Protein AF-A0A3N5N970-F1 (afdb_monomer)

Mean predicted aligned error: 6.11 Å

Secondary structure (DSSP, 8-state):
---TT-BTTBEEEEEETT-BEEE-TT-GGGTT-B-TT---TT---HHHHHHHHHHTT-EEEEEEEEETTTTTEEEEEEEEEEESSSSEEEEEEEE-TTS-S---HHHHHHHHHHHHHHHHHHHHH-HHHHHHHHH-TTSTTEETTEEPPEE-TTSBEEE-TT-GGGTTSB-TT-----

Foldseek 3Di:
DDDPQDDPQKDKWKAWLQQATCDDPQPCVRHRPHLQCDAAQLRHSVSNVQSVQQVVAWDKDWAWFQRPVPVRDIFIKIKTKHHPDNTMIMMIIGGDRVDDRDDDPCVSVVVVVLVVVLVVCCVVVPDVVSLVQLLPCVHPQNPPPRGDWDADPQQATSHDNVPVVSHRPGCPVPDDDD

pLDDT: mean 88.74, std 10.49, range [41.28, 98.31]

Sequence (178 aa):
MAGKFIRGELSVFAYDMNRITLVLPYQQVLIGTARRSLSDSNGVAFIRCLTDIAGHGGGSLFYISQNPGDNNQEGFMLSSVMPVNSEWSAGSGICLPEVPATFNTTERDNPVGRVNEVQRYTQVQGAKKAIADFNDRNGTFADGSRYIVAYAYNGTTLALPFQPEMIGTNRMNFSDPL

Solvent-accessible surface area (backbone atoms only — not comparable to full-atom values): 10076 Å² total; per-residue (Å²): 134,89,55,100,62,54,60,86,71,38,42,49,36,28,36,34,81,82,35,30,29,70,40,42,86,90,50,59,90,47,49,76,38,72,47,74,83,44,52,31,98,86,63,49,42,49,59,50,50,51,45,54,36,18,76,71,74,29,50,71,51,78,46,52,42,66,30,77,92,54,89,50,42,71,23,22,28,48,32,40,31,33,46,76,55,99,58,34,30,43,31,41,34,39,70,40,80,88,44,80,50,74,75,56,70,66,69,61,45,50,62,55,53,51,52,52,49,53,51,53,48,27,71,74,63,32,62,73,53,38,40,52,45,22,40,29,61,91,34,89,35,20,51,77,95,58,50,42,73,40,64,46,96,89,25,31,28,59,19,41,50,93,49,61,90,46,51,73,38,74,52,77,88,63,72,81,86,129

Structure (mmCIF, N/CA/C/O backbone):
data_AF-A0A3N5N970-F1
#
_entry.id   AF-A0A3N5N970-F1
#
loop_
_atom_site.group_PDB
_atom_site.id
_atom_site.type_symbol
_atom_site.label_atom_id
_atom_site.label_alt_id
_atom_site.label_comp_id
_atom_site.label_asym_id
_atom_site.label_entity_id
_atom_site.label_seq_id
_atom_site.pdbx_PDB_ins_code
_atom_site.Cartn_x
_atom_site.Cartn_y
_atom_site.Cartn_z
_atom_site.occupancy
_atom_site.B_iso_or_equiv
_atom_site.auth_seq_id
_atom_site.auth_comp_id
_atom_site.auth_asym_id
_atom_site.auth_atom_id
_atom_site.pdbx_PDB_model_num
ATOM 1 N N . MET A 1 1 ? 20.574 6.257 -25.771 1.00 41.28 1 MET A N 1
ATOM 2 C CA . MET A 1 1 ? 19.876 5.591 -26.897 1.00 41.28 1 MET A CA 1
ATOM 3 C C . MET A 1 1 ? 18.456 5.285 -26.451 1.00 41.28 1 MET A C 1
ATOM 5 O O . MET A 1 1 ? 18.306 4.660 -25.410 1.00 41.28 1 MET A O 1
ATOM 9 N N . ALA A 1 2 ? 17.433 5.747 -27.174 1.00 48.22 2 ALA A N 1
ATOM 10 C CA . ALA A 1 2 ? 16.046 5.394 -26.874 1.00 48.22 2 ALA A CA 1
ATOM 11 C C . ALA A 1 2 ? 15.743 3.999 -27.450 1.00 48.22 2 ALA A C 1
ATOM 13 O O . ALA A 1 2 ? 15.854 3.787 -28.656 1.00 48.22 2 ALA A O 1
ATOM 14 N N . GLY A 1 3 ? 15.443 3.028 -26.584 1.00 49.34 3 GLY A N 1
ATOM 15 C CA . GLY A 1 3 ? 15.041 1.681 -26.992 1.00 49.34 3 GLY A CA 1
ATOM 16 C C . GLY A 1 3 ? 13.621 1.652 -27.567 1.00 49.34 3 GLY A C 1
ATOM 17 O O . GLY A 1 3 ? 12.824 2.553 -27.322 1.00 49.34 3 GLY A O 1
ATOM 18 N N . LYS A 1 4 ? 13.282 0.571 -28.282 1.00 51.97 4 LYS A N 1
ATOM 19 C CA . LYS A 1 4 ? 11.995 0.350 -28.983 1.00 51.97 4 LYS A CA 1
ATOM 20 C C . LYS A 1 4 ? 10.731 0.487 -28.104 1.00 51.97 4 LYS A C 1
ATOM 22 O O . LYS A 1 4 ? 9.628 0.565 -28.636 1.00 51.97 4 LYS A O 1
ATOM 27 N N . PHE A 1 5 ? 10.888 0.522 -26.781 1.00 54.97 5 PHE A N 1
ATOM 28 C CA . PHE A 1 5 ? 9.805 0.563 -25.794 1.00 54.97 5 PHE A CA 1
ATOM 29 C C . PHE A 1 5 ? 9.758 1.857 -24.967 1.00 54.97 5 PHE A C 1
ATOM 31 O O . PHE A 1 5 ? 9.086 1.895 -23.944 1.00 54.97 5 PHE A O 1
ATOM 38 N N . ILE A 1 6 ? 10.460 2.912 -25.390 1.00 55.62 6 ILE A N 1
ATOM 39 C CA . ILE A 1 6 ? 10.316 4.254 -24.813 1.00 55.62 6 ILE A CA 1
ATOM 40 C C . ILE A 1 6 ? 9.393 5.057 -25.735 1.00 55.62 6 ILE A C 1
ATOM 42 O O . ILE A 1 6 ? 9.720 5.262 -26.906 1.00 55.62 6 ILE A O 1
ATOM 46 N N . ARG A 1 7 ? 8.233 5.495 -25.232 1.00 57.59 7 ARG A N 1
ATOM 47 C CA . ARG A 1 7 ? 7.308 6.391 -25.952 1.00 57.59 7 ARG A CA 1
ATOM 48 C C . ARG A 1 7 ? 7.103 7.670 -25.142 1.00 57.59 7 ARG A C 1
ATOM 50 O O . ARG A 1 7 ? 6.234 7.723 -24.281 1.00 57.59 7 ARG A O 1
ATOM 57 N N . GLY A 1 8 ? 7.894 8.702 -25.432 1.00 61.38 8 GLY A N 1
ATOM 58 C CA . GLY A 1 8 ? 7.888 9.925 -24.625 1.00 61.38 8 GLY A CA 1
ATOM 59 C C . GLY A 1 8 ? 8.330 9.622 -23.193 1.00 61.38 8 GLY A C 1
ATOM 60 O O . GLY A 1 8 ? 9.377 9.010 -23.000 1.00 61.38 8 GLY A O 1
ATOM 61 N N . GLU A 1 9 ? 7.514 10.003 -22.213 1.00 60.81 9 GLU A N 1
ATOM 62 C CA . GLU A 1 9 ? 7.762 9.761 -20.782 1.00 60.81 9 GLU A CA 1
ATOM 63 C C . GLU A 1 9 ? 7.397 8.338 -20.327 1.00 60.81 9 GLU A C 1
ATOM 65 O O . GLU A 1 9 ? 7.743 7.934 -19.219 1.00 60.81 9 GLU A O 1
ATOM 70 N N . LEU A 1 10 ? 6.743 7.545 -21.189 1.00 63.22 10 LEU A N 1
ATOM 71 C CA . LEU A 1 10 ? 6.409 6.154 -20.896 1.00 63.22 10 LEU A CA 1
ATOM 72 C C . LEU A 1 10 ? 7.648 5.277 -21.041 1.00 63.22 10 LEU A C 1
ATOM 74 O O . LEU A 1 10 ? 8.146 5.033 -22.149 1.00 63.22 10 LEU A O 1
ATOM 78 N N . SER A 1 11 ? 8.108 4.762 -19.906 1.00 73.38 11 SER A N 1
ATOM 79 C CA . SER A 1 11 ? 9.170 3.764 -19.835 1.00 73.38 11 SER A CA 1
ATOM 80 C C . SER A 1 11 ? 8.601 2.406 -19.438 1.00 73.38 11 SER A C 1
ATOM 82 O O . SER A 1 11 ? 7.660 2.332 -18.650 1.00 73.38 11 SER A O 1
ATOM 84 N N . VAL A 1 12 ? 9.143 1.329 -20.010 1.00 81.12 12 VAL A N 1
ATOM 85 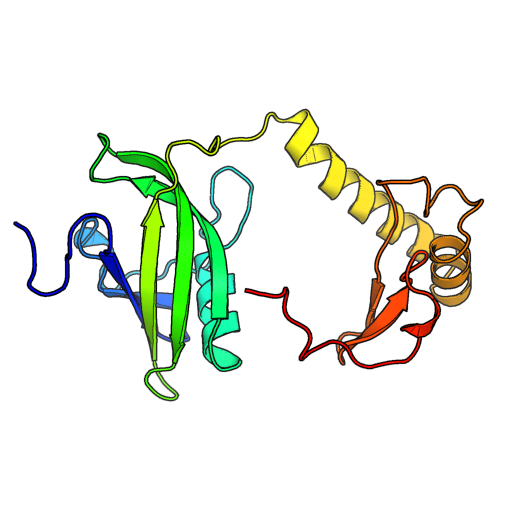C CA . VAL A 1 12 ? 8.775 -0.053 -19.667 1.00 81.12 12 VAL A CA 1
ATOM 86 C C . VAL A 1 12 ? 9.818 -0.632 -18.723 1.00 81.12 12 VAL A C 1
ATOM 88 O O . VAL A 1 12 ? 11.012 -0.545 -19.004 1.00 81.12 12 VAL A O 1
ATOM 91 N N . PHE A 1 13 ? 9.378 -1.270 -17.646 1.00 87.06 13 PHE A N 1
ATOM 92 C CA . PHE A 1 13 ? 10.225 -2.021 -16.723 1.00 87.06 13 PHE A CA 1
ATOM 93 C C . PHE A 1 13 ? 9.690 -3.443 -16.533 1.00 87.06 13 PHE A C 1
ATOM 95 O O . PHE A 1 13 ? 8.519 -3.723 -16.795 1.00 87.06 13 PHE A O 1
ATOM 102 N N . ALA A 1 14 ? 10.548 -4.352 -16.076 1.00 87.19 14 ALA A N 1
ATOM 103 C CA . ALA A 1 14 ? 10.153 -5.721 -15.768 1.00 87.19 14 ALA A CA 1
ATOM 104 C C . ALA A 1 14 ? 10.979 -6.303 -14.619 1.00 87.19 14 ALA A C 1
ATOM 106 O O . ALA A 1 14 ? 12.194 -6.084 -14.536 1.00 87.19 14 ALA A O 1
ATOM 107 N N . TYR A 1 15 ? 10.305 -7.090 -13.784 1.00 90.81 15 TYR A N 1
ATOM 108 C CA . TYR A 1 15 ? 10.879 -7.818 -12.656 1.00 90.81 15 TYR A CA 1
ATOM 109 C C . TYR A 1 15 ? 10.380 -9.264 -12.668 1.00 90.81 15 TYR A C 1
ATOM 111 O O . TYR A 1 15 ? 9.254 -9.528 -13.102 1.00 90.81 15 TYR A O 1
ATOM 119 N N . ASP A 1 16 ? 11.210 -10.188 -12.190 1.00 89.88 16 ASP A N 1
ATOM 120 C CA . ASP A 1 16 ? 10.745 -11.530 -11.831 1.00 89.88 16 ASP A CA 1
ATOM 121 C C . ASP A 1 16 ? 10.086 -11.533 -10.436 1.00 89.88 16 ASP A C 1
ATOM 123 O O . ASP A 1 16 ? 10.208 -10.575 -9.662 1.00 89.88 16 ASP A O 1
ATOM 127 N N . MET A 1 17 ? 9.431 -12.638 -10.073 1.00 87.50 17 MET A N 1
ATOM 128 C CA . MET A 1 17 ? 8.785 -12.777 -8.756 1.00 87.50 17 MET A CA 1
ATOM 129 C C . MET A 1 17 ? 9.771 -12.768 -7.572 1.00 87.50 17 MET A C 1
ATOM 131 O O . MET A 1 17 ? 9.385 -12.520 -6.429 1.00 87.50 17 MET A O 1
ATOM 135 N N . ASN A 1 18 ? 11.064 -12.980 -7.830 1.00 89.38 18 ASN A N 1
ATOM 136 C CA . ASN A 1 18 ? 12.140 -12.885 -6.844 1.00 89.38 18 ASN A CA 1
ATOM 137 C C . ASN A 1 18 ? 12.720 -11.465 -6.720 1.00 89.38 18 ASN A C 1
ATOM 139 O O . ASN A 1 18 ? 13.667 -11.266 -5.939 1.00 89.38 18 ASN A O 1
ATOM 143 N N . ARG A 1 19 ? 12.135 -10.488 -7.430 1.00 91.25 19 ARG A N 1
ATOM 144 C CA . ARG A 1 19 ? 12.508 -9.066 -7.471 1.00 91.25 19 ARG A CA 1
ATOM 145 C C . ARG A 1 19 ? 13.889 -8.834 -8.089 1.00 91.25 19 ARG A C 1
ATOM 147 O O . ARG A 1 19 ? 14.637 -7.951 -7.648 1.00 91.25 19 ARG A O 1
ATOM 154 N N . ILE A 1 20 ? 14.236 -9.650 -9.081 1.00 93.19 20 ILE A N 1
ATOM 155 C CA . ILE A 1 20 ? 15.376 -9.458 -9.978 1.00 93.19 20 ILE A CA 1
ATOM 156 C C . ILE A 1 20 ? 14.955 -8.540 -11.123 1.00 93.19 20 ILE A C 1
ATOM 158 O O . ILE A 1 20 ? 13.892 -8.709 -11.718 1.00 93.19 20 ILE A O 1
ATOM 162 N N . THR A 1 21 ? 15.799 -7.560 -11.443 1.00 93.00 21 THR A N 1
ATOM 163 C CA . THR A 1 21 ? 15.553 -6.629 -12.554 1.00 93.00 21 THR A CA 1
ATOM 164 C C . THR A 1 21 ? 15.790 -7.324 -13.893 1.00 93.00 21 THR A C 1
ATOM 166 O O . THR A 1 21 ? 16.917 -7.722 -14.186 1.00 93.00 21 THR A O 1
ATOM 169 N N . LEU A 1 22 ? 14.750 -7.424 -14.722 1.00 89.56 22 LEU A N 1
ATOM 170 C CA . LEU A 1 22 ? 14.832 -7.982 -16.076 1.00 89.56 22 LEU A CA 1
ATOM 171 C C . LEU A 1 22 ? 14.990 -6.875 -17.124 1.00 89.56 22 LEU A C 1
ATOM 173 O O . LEU A 1 22 ? 15.793 -6.996 -18.046 1.00 89.56 22 LEU A O 1
ATOM 177 N N . VAL A 1 23 ? 14.246 -5.775 -16.964 1.00 88.81 23 VAL A N 1
ATOM 178 C CA . VAL A 1 23 ? 14.277 -4.619 -17.871 1.00 88.81 23 VAL A CA 1
ATOM 179 C C . VAL A 1 23 ? 14.214 -3.329 -17.064 1.00 88.81 23 VAL A C 1
ATOM 181 O O . VAL A 1 23 ? 13.312 -3.149 -16.248 1.00 88.81 23 VAL A O 1
ATOM 184 N N . LEU A 1 24 ? 15.160 -2.421 -17.324 1.00 85.94 24 LEU A N 1
ATOM 185 C CA . LEU A 1 24 ? 15.171 -1.072 -16.762 1.00 85.94 24 LEU A CA 1
ATOM 186 C C . LEU A 1 24 ? 15.918 -0.102 -17.704 1.00 85.94 24 LEU A C 1
ATOM 188 O O . LEU A 1 24 ? 17.146 -0.005 -17.639 1.00 85.94 24 LEU A O 1
ATOM 192 N N . PRO A 1 25 ? 15.211 0.591 -18.618 1.00 77.12 25 PRO A N 1
ATOM 193 C CA . PRO A 1 25 ? 15.802 1.209 -19.809 1.00 77.12 25 PRO A CA 1
ATOM 194 C C . PRO A 1 25 ? 16.921 2.215 -19.536 1.00 77.12 25 PRO A C 1
ATOM 196 O O . PRO A 1 25 ? 17.886 2.275 -20.298 1.00 77.12 25 PRO A O 1
ATOM 199 N N . TYR A 1 26 ? 16.806 2.969 -18.444 1.00 78.38 26 TYR A N 1
ATOM 200 C CA . TYR A 1 26 ? 17.740 4.037 -18.087 1.00 78.38 26 TYR A CA 1
ATOM 201 C C . TYR A 1 26 ? 18.771 3.640 -17.026 1.00 78.38 26 TYR A C 1
ATOM 203 O O . TYR A 1 26 ? 19.694 4.399 -16.753 1.00 78.38 26 TYR A O 1
ATOM 211 N N . GLN A 1 27 ? 18.647 2.449 -16.438 1.00 82.31 27 GLN A N 1
ATOM 212 C CA . GLN A 1 27 ? 19.560 1.943 -15.410 1.00 82.31 27 GLN A CA 1
ATOM 213 C C . GLN A 1 27 ? 19.952 0.496 -15.732 1.00 82.31 27 GLN A C 1
ATOM 215 O O . GLN A 1 27 ? 19.811 -0.407 -14.911 1.00 82.31 27 GLN A O 1
ATOM 220 N N . GLN A 1 28 ? 20.445 0.268 -16.953 1.00 84.50 28 GLN A N 1
ATOM 221 C CA . GLN A 1 28 ? 20.757 -1.077 -17.455 1.00 84.50 28 GLN A CA 1
ATOM 222 C C . GLN A 1 28 ? 21.797 -1.822 -16.609 1.00 84.50 28 GLN A C 1
ATOM 224 O O . GLN A 1 28 ? 21.769 -3.046 -16.554 1.00 84.50 28 GLN A O 1
ATOM 229 N N . VAL A 1 29 ? 22.661 -1.097 -15.890 1.00 87.88 29 VAL A N 1
ATOM 230 C CA . VAL A 1 29 ? 23.620 -1.673 -14.930 1.00 87.88 29 VAL A CA 1
ATOM 231 C C . VAL A 1 29 ? 22.943 -2.482 -13.813 1.00 87.88 29 VAL A C 1
ATOM 233 O O . VAL A 1 29 ? 23.583 -3.316 -13.185 1.00 87.88 29 VAL A O 1
ATOM 236 N N . LEU A 1 30 ? 21.648 -2.259 -13.568 1.00 88.50 30 LEU A N 1
ATOM 237 C CA . LEU A 1 30 ? 20.880 -2.975 -12.552 1.00 88.50 30 LEU A CA 1
ATOM 238 C C . LEU A 1 30 ? 20.255 -4.278 -13.071 1.00 88.50 30 LEU A C 1
ATOM 240 O O . LEU A 1 30 ? 19.696 -5.022 -12.264 1.00 88.50 30 LEU A O 1
ATOM 244 N N . ILE A 1 31 ? 20.329 -4.584 -14.370 1.00 92.88 31 ILE A N 1
ATOM 245 C CA . ILE A 1 31 ? 19.796 -5.840 -14.921 1.00 92.88 31 ILE A CA 1
ATOM 246 C C . ILE A 1 31 ? 20.503 -7.035 -14.260 1.00 92.88 31 ILE A C 1
ATOM 248 O O . ILE A 1 31 ? 21.720 -7.043 -14.099 1.00 92.88 31 ILE A O 1
ATOM 252 N N . GLY A 1 32 ? 19.725 -8.034 -13.838 1.00 91.94 32 GLY A N 1
ATOM 253 C CA . GLY A 1 32 ? 20.207 -9.211 -13.107 1.00 91.94 32 GLY A CA 1
ATOM 254 C C . GLY A 1 32 ? 20.419 -8.994 -11.603 1.00 91.94 32 GLY A C 1
ATOM 255 O O . GLY A 1 32 ? 20.702 -9.950 -10.885 1.00 91.94 32 GLY A O 1
ATOM 256 N N . THR A 1 33 ? 20.248 -7.771 -11.091 1.00 93.38 33 THR A N 1
ATOM 257 C CA . THR A 1 33 ? 20.401 -7.481 -9.656 1.00 93.38 33 THR A CA 1
ATOM 258 C C . THR A 1 33 ? 19.087 -7.621 -8.891 1.00 93.38 33 THR A C 1
ATOM 260 O O . THR A 1 33 ? 18.007 -7.292 -9.396 1.00 93.38 33 THR A O 1
ATOM 263 N N . ALA A 1 34 ? 19.188 -8.084 -7.642 1.00 91.81 34 ALA A N 1
ATOM 264 C CA . ALA A 1 34 ? 18.069 -8.153 -6.709 1.00 91.81 34 ALA A CA 1
ATOM 265 C C . ALA A 1 34 ? 17.845 -6.798 -6.024 1.00 91.81 34 ALA A C 1
ATOM 267 O O . ALA A 1 34 ? 18.763 -6.249 -5.417 1.00 91.81 34 ALA A O 1
ATOM 268 N N . ARG A 1 35 ? 16.607 -6.289 -6.041 1.00 88.88 35 ARG A N 1
ATOM 269 C CA . ARG A 1 35 ? 16.235 -4.991 -5.433 1.00 88.88 35 ARG A CA 1
ATOM 270 C C . ARG A 1 35 ? 15.229 -5.139 -4.284 1.00 88.88 35 ARG A C 1
ATOM 272 O O . ARG A 1 35 ? 14.365 -4.295 -4.079 1.00 88.88 35 ARG A O 1
ATOM 279 N N . ARG A 1 36 ? 15.337 -6.236 -3.523 1.00 85.94 36 ARG A N 1
ATOM 280 C CA . ARG A 1 36 ? 14.344 -6.675 -2.514 1.00 85.94 36 ARG A CA 1
ATOM 281 C C . ARG A 1 36 ? 14.132 -5.707 -1.352 1.00 85.94 36 ARG A C 1
ATOM 283 O O . ARG A 1 36 ? 13.028 -5.670 -0.816 1.00 85.94 36 ARG A O 1
ATOM 290 N N . SER A 1 37 ? 15.181 -4.984 -0.973 1.00 87.81 37 SER A N 1
ATOM 291 C CA . SER A 1 37 ? 15.197 -4.070 0.177 1.00 87.81 37 SER A CA 1
ATOM 292 C C . SER A 1 37 ? 15.202 -2.602 -0.242 1.00 87.81 37 SER A C 1
ATOM 294 O O . SER A 1 37 ? 15.525 -1.739 0.567 1.00 87.81 37 SER A O 1
ATOM 296 N N . LEU A 1 38 ? 14.909 -2.316 -1.514 1.00 90.44 38 LEU A N 1
ATOM 297 C CA . LEU A 1 38 ? 14.845 -0.944 -1.987 1.00 90.44 38 LEU A CA 1
ATOM 298 C C . LEU A 1 38 ? 13.553 -0.292 -1.497 1.00 90.44 38 LEU A C 1
ATOM 300 O O . LEU A 1 38 ? 12.462 -0.766 -1.821 1.00 90.44 38 LEU A O 1
ATOM 304 N N . SER A 1 39 ? 13.714 0.816 -0.787 1.00 92.62 39 SER A N 1
ATOM 305 C CA . SER A 1 39 ? 12.656 1.781 -0.522 1.00 92.62 39 SER A CA 1
ATOM 306 C C . SER A 1 39 ? 13.004 3.105 -1.183 1.00 92.62 39 SER A C 1
ATOM 308 O O . SER A 1 39 ? 14.181 3.413 -1.380 1.00 92.62 39 SER A O 1
ATOM 310 N N . ASP A 1 40 ? 11.979 3.870 -1.527 1.00 92.12 40 ASP A N 1
ATOM 311 C CA . ASP A 1 40 ? 12.152 5.248 -1.960 1.00 92.12 40 ASP A CA 1
ATOM 312 C C . ASP A 1 40 ? 12.400 6.210 -0.780 1.00 92.12 40 ASP A C 1
ATOM 314 O O . ASP A 1 40 ? 12.419 5.797 0.386 1.00 92.12 40 ASP A O 1
ATOM 318 N N . SER A 1 41 ? 12.577 7.502 -1.071 1.00 90.62 41 SER A N 1
ATOM 319 C CA . SER A 1 41 ? 12.820 8.546 -0.064 1.00 90.62 41 SER A CA 1
ATOM 320 C C . SER A 1 41 ? 11.691 8.723 0.960 1.00 90.62 41 SER A C 1
ATOM 322 O O . SER A 1 41 ? 11.922 9.283 2.034 1.00 90.62 41 SER A O 1
ATOM 324 N N . ASN A 1 42 ? 10.488 8.208 0.694 1.00 90.56 42 ASN A N 1
ATOM 325 C CA . ASN A 1 42 ? 9.367 8.193 1.636 1.00 90.56 42 ASN A CA 1
ATOM 326 C C . ASN A 1 42 ? 9.217 6.846 2.366 1.00 90.56 42 ASN A C 1
ATOM 328 O O . ASN A 1 42 ? 8.312 6.686 3.182 1.00 90.56 42 ASN A O 1
ATOM 332 N N . GLY A 1 43 ? 10.107 5.881 2.116 1.00 89.56 43 GLY A N 1
ATOM 333 C CA . GLY A 1 43 ? 10.090 4.558 2.735 1.00 89.56 43 GLY A CA 1
ATOM 334 C C . GLY A 1 43 ? 9.234 3.524 1.996 1.00 89.56 43 GLY A C 1
ATOM 335 O O . GLY A 1 43 ? 9.127 2.386 2.465 1.00 89.56 43 GLY A O 1
ATOM 336 N N . VAL A 1 44 ? 8.660 3.857 0.835 1.00 92.38 44 VAL A N 1
ATOM 337 C CA . VAL A 1 44 ? 7.822 2.935 0.057 1.00 92.38 44 VAL A CA 1
ATOM 338 C C . VAL A 1 44 ? 8.707 1.882 -0.602 1.00 92.38 44 VAL A C 1
ATOM 340 O O . VAL A 1 44 ? 9.535 2.186 -1.459 1.00 92.38 44 VAL A O 1
ATOM 343 N N . ALA A 1 45 ? 8.508 0.615 -0.236 1.00 94.56 45 ALA A N 1
ATOM 344 C CA . ALA A 1 45 ? 9.208 -0.528 -0.825 1.00 94.56 45 ALA A CA 1
ATOM 345 C C . ALA A 1 45 ? 8.634 -0.888 -2.212 1.00 94.56 45 ALA A C 1
ATOM 347 O O . ALA A 1 45 ? 8.096 -1.979 -2.416 1.00 94.56 45 ALA A O 1
ATOM 348 N N . PHE A 1 46 ? 8.695 0.046 -3.162 1.00 94.00 46 PHE A N 1
ATOM 349 C CA . PHE A 1 46 ? 7.898 0.014 -4.391 1.00 94.00 46 PHE A CA 1
ATOM 350 C C . PHE A 1 46 ? 8.160 -1.205 -5.285 1.00 94.00 46 PHE A C 1
ATOM 352 O O . PHE A 1 46 ? 7.222 -1.720 -5.880 1.00 94.00 46 PHE A O 1
ATOM 359 N N . ILE A 1 47 ? 9.384 -1.745 -5.328 1.00 92.56 47 ILE A N 1
ATOM 360 C CA . ILE A 1 47 ? 9.679 -2.983 -6.078 1.00 92.56 47 ILE A CA 1
ATOM 361 C C . ILE A 1 47 ? 8.913 -4.175 -5.497 1.00 92.56 47 ILE A C 1
ATOM 363 O O . ILE A 1 47 ? 8.361 -4.989 -6.240 1.00 92.56 47 ILE A O 1
ATOM 367 N N . ARG A 1 48 ? 8.860 -4.274 -4.162 1.00 94.19 48 ARG A N 1
ATOM 368 C CA . ARG A 1 48 ? 8.057 -5.292 -3.482 1.00 94.19 48 ARG A CA 1
ATOM 369 C C . ARG A 1 48 ? 6.583 -5.089 -3.812 1.00 94.19 48 ARG A C 1
ATOM 371 O O . ARG A 1 48 ? 5.963 -6.028 -4.289 1.00 94.19 48 ARG A O 1
ATOM 378 N N . CYS A 1 49 ? 6.068 -3.873 -3.636 1.00 93.94 49 CYS A N 1
ATOM 379 C CA . CYS A 1 49 ? 4.663 -3.575 -3.899 1.00 93.94 49 CYS A CA 1
ATOM 380 C C . CYS A 1 49 ? 4.262 -3.871 -5.353 1.00 93.94 49 CYS A C 1
ATOM 382 O O . CYS A 1 49 ? 3.260 -4.537 -5.563 1.00 93.94 49 CYS A O 1
ATOM 384 N N . LEU A 1 50 ? 5.048 -3.457 -6.353 1.00 94.62 50 LEU A N 1
ATOM 385 C CA . LEU A 1 50 ? 4.773 -3.749 -7.767 1.00 94.62 50 LEU A CA 1
ATOM 386 C C . LEU A 1 50 ? 4.738 -5.256 -8.052 1.00 94.62 50 LEU A C 1
ATOM 388 O O . LEU A 1 50 ? 3.870 -5.721 -8.784 1.00 94.62 50 LEU A O 1
ATOM 392 N N . THR A 1 51 ? 5.658 -6.024 -7.461 1.00 93.38 51 THR A N 1
ATOM 393 C CA . THR A 1 51 ? 5.697 -7.485 -7.642 1.00 93.38 51 THR A CA 1
ATOM 394 C C . THR A 1 51 ? 4.497 -8.158 -6.972 1.00 93.38 51 THR A C 1
ATOM 396 O O . THR A 1 51 ? 3.880 -9.040 -7.564 1.00 93.38 51 THR A O 1
ATOM 399 N N . ASP A 1 52 ? 4.131 -7.716 -5.765 1.00 92.31 52 ASP A N 1
ATOM 400 C CA . ASP A 1 52 ? 2.970 -8.232 -5.036 1.00 92.31 52 ASP A CA 1
ATOM 401 C C . ASP A 1 52 ? 1.666 -7.891 -5.795 1.00 92.31 52 ASP A C 1
ATOM 403 O O . ASP A 1 52 ? 0.830 -8.767 -6.006 1.00 92.31 52 ASP A O 1
ATOM 407 N N . ILE A 1 53 ? 1.528 -6.661 -6.312 1.00 93.06 53 ILE A N 1
ATOM 408 C CA . ILE A 1 53 ? 0.404 -6.235 -7.167 1.00 93.06 53 ILE A CA 1
ATOM 409 C C . ILE A 1 53 ? 0.311 -7.109 -8.425 1.00 93.06 53 ILE A C 1
ATOM 411 O O . ILE A 1 53 ? -0.764 -7.613 -8.748 1.00 93.06 53 ILE A O 1
ATOM 415 N N . ALA A 1 54 ? 1.426 -7.341 -9.124 1.00 94.38 54 ALA A N 1
ATOM 416 C CA . ALA A 1 54 ? 1.442 -8.204 -10.304 1.00 94.38 54 ALA A CA 1
ATOM 417 C C . ALA A 1 54 ? 1.025 -9.648 -9.975 1.00 94.38 54 ALA A C 1
ATOM 419 O O . ALA A 1 54 ? 0.239 -10.243 -10.712 1.00 94.38 54 ALA A O 1
ATOM 420 N N . GLY A 1 55 ? 1.487 -10.184 -8.839 1.00 91.94 55 GLY A N 1
ATOM 421 C CA . GLY A 1 55 ? 1.099 -11.505 -8.336 1.00 91.94 55 GLY A CA 1
ATOM 422 C C . GLY A 1 55 ? -0.396 -11.640 -8.016 1.00 91.94 55 GLY A C 1
ATOM 423 O O . GLY A 1 55 ? -0.917 -12.754 -8.004 1.00 91.94 55 GLY A O 1
ATOM 424 N N . HIS A 1 56 ? -1.096 -10.521 -7.821 1.00 90.31 56 HIS A N 1
ATOM 425 C CA . HIS A 1 56 ? -2.535 -10.455 -7.563 1.00 90.31 56 HIS A CA 1
ATOM 426 C C . HIS A 1 56 ? -3.366 -9.989 -8.772 1.00 90.31 56 HIS A C 1
ATOM 428 O O . HIS A 1 56 ? -4.511 -9.580 -8.609 1.00 90.31 56 HIS A O 1
ATOM 434 N N . GLY A 1 57 ? -2.828 -10.109 -9.991 1.00 91.62 57 GLY A N 1
ATOM 435 C CA . GLY A 1 57 ? -3.559 -9.807 -11.230 1.00 91.62 57 GLY A CA 1
ATOM 436 C C . GLY A 1 57 ? -3.258 -8.433 -11.826 1.00 91.62 57 GLY A C 1
ATOM 437 O O . GLY A 1 57 ? -3.853 -8.073 -12.838 1.00 91.62 57 GLY A O 1
ATOM 438 N N . GLY A 1 58 ? -2.301 -7.705 -11.251 1.00 93.12 58 GLY A N 1
ATOM 439 C CA . GLY A 1 58 ? -1.875 -6.397 -11.730 1.00 93.12 58 GLY A CA 1
ATOM 440 C C . GLY A 1 58 ? -2.658 -5.236 -11.124 1.00 93.12 58 GLY A C 1
ATOM 441 O O . GLY A 1 58 ? -3.579 -5.412 -10.330 1.00 93.12 58 GLY A O 1
ATOM 442 N N . GLY A 1 59 ? -2.239 -4.020 -11.466 1.00 92.88 59 GLY A N 1
ATOM 443 C CA . GLY A 1 59 ? -2.779 -2.786 -10.897 1.00 92.88 59 GLY A CA 1
ATOM 444 C C . GLY A 1 59 ? -1.811 -1.616 -11.027 1.00 92.88 59 GLY A C 1
ATOM 445 O O . GLY A 1 59 ? -0.856 -1.681 -11.803 1.00 92.88 59 GLY A O 1
ATOM 446 N N . SER A 1 60 ? -2.052 -0.558 -10.255 1.00 93.75 60 SER A N 1
ATOM 447 C CA . SER A 1 60 ? -1.257 0.674 -10.281 1.00 93.75 60 SER A CA 1
ATOM 448 C C . SER A 1 60 ? -0.661 1.002 -8.913 1.00 93.75 60 SER A C 1
ATOM 450 O O . SER A 1 60 ? -1.237 0.670 -7.879 1.00 93.75 60 SER A O 1
ATOM 452 N N . LEU A 1 61 ? 0.496 1.664 -8.905 1.00 94.38 61 LEU A N 1
ATOM 453 C CA . LEU A 1 61 ? 1.191 2.109 -7.700 1.00 94.38 61 LEU A CA 1
ATOM 454 C C . LEU A 1 61 ? 1.787 3.505 -7.902 1.00 94.38 61 LEU A C 1
ATOM 456 O O . LEU A 1 61 ? 2.401 3.778 -8.938 1.00 94.38 61 LEU A O 1
ATOM 460 N N . PHE A 1 62 ? 1.671 4.334 -6.865 1.00 93.56 62 PHE A N 1
ATOM 461 C CA . PHE A 1 62 ? 2.430 5.573 -6.721 1.00 93.56 62 PHE A CA 1
ATOM 462 C C . PHE A 1 62 ? 3.688 5.357 -5.875 1.00 93.56 62 PHE A C 1
ATOM 464 O O . PHE A 1 62 ? 3.637 4.677 -4.848 1.00 93.56 62 PHE A O 1
ATOM 471 N N . TYR A 1 63 ? 4.814 5.925 -6.298 1.00 94.31 63 TYR A N 1
ATOM 472 C CA . TYR A 1 63 ? 6.100 5.849 -5.594 1.00 94.31 63 TYR A CA 1
ATOM 473 C C . TYR A 1 63 ? 7.064 6.911 -6.124 1.00 94.31 63 TYR A C 1
ATOM 475 O O . TYR A 1 63 ? 6.772 7.560 -7.122 1.00 94.31 63 TYR A O 1
ATOM 483 N N . ILE A 1 64 ? 8.228 7.076 -5.504 1.00 92.94 64 ILE A N 1
ATOM 484 C CA . ILE A 1 64 ? 9.279 7.959 -6.020 1.00 92.94 64 ILE A CA 1
ATOM 485 C C . ILE A 1 64 ? 10.352 7.141 -6.730 1.00 92.94 64 ILE A C 1
ATOM 487 O O . ILE A 1 64 ? 10.813 6.109 -6.237 1.00 92.94 64 ILE A O 1
ATOM 491 N N . SER A 1 65 ? 10.808 7.641 -7.874 1.00 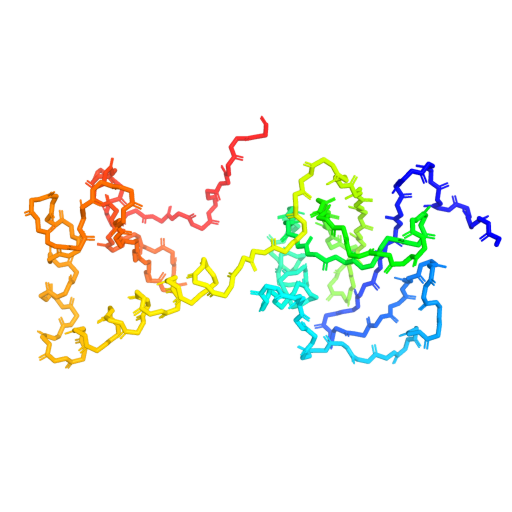89.81 65 SER A N 1
ATOM 492 C CA . SER A 1 65 ? 11.982 7.118 -8.568 1.00 89.81 65 SER A CA 1
ATOM 493 C C . SER A 1 65 ? 12.794 8.249 -9.174 1.00 89.81 65 SER A C 1
ATOM 495 O O . SER A 1 65 ? 12.292 9.344 -9.405 1.00 89.81 65 SER A O 1
ATOM 497 N N . GLN A 1 66 ? 14.055 7.965 -9.487 1.00 86.12 66 GLN A N 1
ATOM 498 C CA . GLN A 1 66 ? 14.863 8.854 -10.315 1.00 86.12 66 GLN A CA 1
ATOM 499 C C . GLN A 1 66 ? 14.210 9.013 -11.691 1.00 86.12 66 GLN A C 1
ATOM 501 O O . GLN A 1 66 ? 13.841 8.003 -12.300 1.00 86.12 66 GLN A O 1
ATOM 506 N N . ASN A 1 67 ? 14.111 10.256 -12.166 1.00 79.25 67 ASN A N 1
ATOM 507 C CA . ASN A 1 67 ? 13.678 10.630 -13.505 1.00 79.25 67 ASN A CA 1
ATOM 508 C C . ASN A 1 67 ? 14.905 10.870 -14.410 1.00 79.25 67 ASN A C 1
ATOM 510 O O . ASN A 1 67 ? 15.547 11.920 -14.334 1.00 79.25 67 ASN A O 1
ATOM 514 N N . PRO A 1 68 ? 15.238 9.936 -15.312 1.00 71.62 68 PRO A N 1
ATOM 515 C CA . PRO A 1 68 ? 16.391 10.064 -16.201 1.00 71.62 68 PRO A CA 1
ATOM 516 C C . PRO A 1 68 ? 16.245 11.174 -17.245 1.00 71.62 68 PRO A C 1
ATOM 518 O O . PRO A 1 68 ? 17.245 11.602 -17.818 1.00 71.62 68 PRO A O 1
ATOM 521 N N . GLY A 1 69 ? 15.014 11.632 -17.496 1.00 74.38 69 GLY A N 1
ATOM 522 C CA . GLY A 1 69 ? 14.722 12.789 -18.341 1.00 74.38 69 GLY A CA 1
ATOM 523 C C . GLY A 1 69 ? 14.964 14.134 -17.651 1.00 74.38 69 GLY A C 1
ATOM 524 O O . GLY A 1 69 ? 15.031 15.145 -18.341 1.00 74.38 69 GLY A O 1
ATOM 525 N N . ASP A 1 70 ? 15.146 14.141 -16.327 1.00 77.19 70 ASP A N 1
ATOM 526 C CA . ASP A 1 70 ? 15.360 15.340 -15.512 1.00 77.19 70 ASP A CA 1
ATOM 527 C C . ASP A 1 70 ? 16.587 15.178 -14.602 1.00 77.19 70 ASP A C 1
ATOM 529 O O . ASP A 1 70 ? 16.499 15.144 -13.378 1.00 77.19 70 ASP A O 1
ATOM 533 N N . ASN A 1 71 ? 17.763 14.981 -15.208 1.00 81.56 71 ASN A N 1
ATOM 534 C CA . ASN A 1 71 ? 19.048 14.867 -14.501 1.00 81.56 71 ASN A CA 1
ATOM 535 C C . ASN A 1 71 ? 19.063 13.849 -13.337 1.00 81.56 71 ASN A C 1
ATOM 537 O O . ASN A 1 71 ? 19.836 14.002 -12.390 1.00 81.56 71 ASN A O 1
ATOM 541 N N . ASN A 1 72 ? 18.237 12.798 -13.409 1.00 81.25 72 ASN A N 1
ATOM 542 C CA . ASN A 1 72 ? 18.033 11.806 -12.348 1.00 81.25 72 ASN A CA 1
ATOM 543 C C . ASN A 1 72 ? 17.516 12.389 -11.019 1.00 81.25 72 ASN A C 1
ATOM 545 O O . ASN A 1 72 ? 17.711 11.763 -9.974 1.00 81.25 72 ASN A O 1
ATOM 549 N N . GLN A 1 73 ? 16.852 13.548 -11.042 1.00 86.25 73 GLN A N 1
ATOM 550 C CA . GLN A 1 73 ? 16.108 14.059 -9.891 1.00 86.25 73 GLN A CA 1
ATOM 551 C C . GLN A 1 73 ? 15.000 13.083 -9.495 1.00 86.25 73 GLN A C 1
ATOM 553 O O . GLN A 1 73 ? 14.477 12.333 -10.323 1.00 86.25 73 GLN A O 1
ATOM 558 N N . GLU A 1 74 ? 14.661 13.063 -8.211 1.00 88.94 74 GLU A N 1
ATOM 559 C CA . GLU A 1 74 ? 13.546 12.261 -7.723 1.00 88.94 74 GLU A CA 1
ATOM 560 C C . GLU A 1 74 ? 12.219 12.850 -8.199 1.00 88.94 74 GLU A C 1
ATOM 562 O O . GLU A 1 74 ? 11.938 14.026 -7.983 1.00 88.94 74 GLU A O 1
ATOM 567 N N . GLY A 1 75 ? 11.407 12.012 -8.838 1.00 89.88 75 GLY A N 1
ATOM 568 C CA . GLY A 1 75 ? 10.085 12.359 -9.333 1.00 89.88 75 GLY A CA 1
ATOM 569 C C . GLY A 1 75 ? 9.026 11.421 -8.772 1.00 89.88 75 GLY A C 1
ATOM 570 O O . GLY A 1 75 ? 9.282 10.237 -8.529 1.00 89.88 75 GLY A O 1
ATOM 571 N N . PHE A 1 76 ? 7.827 11.957 -8.568 1.00 91.94 76 PHE A N 1
ATOM 572 C CA . PHE A 1 76 ? 6.665 11.164 -8.203 1.00 91.94 76 PHE A CA 1
ATOM 573 C C . PHE A 1 76 ? 6.187 10.375 -9.428 1.00 91.94 76 PHE A C 1
ATOM 575 O O . PHE A 1 76 ? 5.936 10.946 -10.485 1.00 91.94 76 PHE A O 1
ATOM 582 N N . MET A 1 77 ? 6.092 9.058 -9.309 1.00 91.56 77 MET A N 1
ATOM 583 C CA . MET A 1 77 ? 5.773 8.142 -10.400 1.00 91.56 77 MET A CA 1
ATOM 584 C C . MET A 1 77 ? 4.3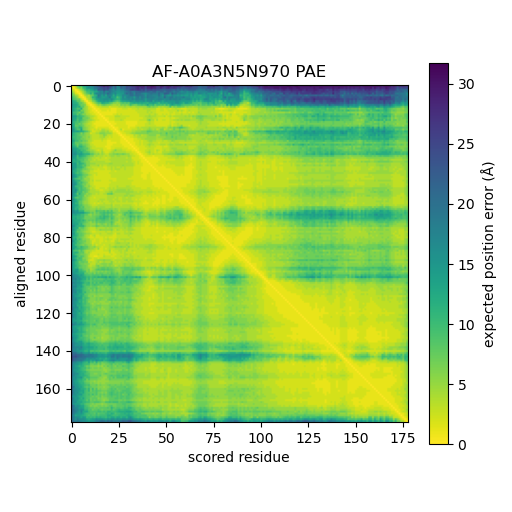81 7.554 -10.215 1.00 91.56 77 MET A C 1
ATOM 586 O O . MET A 1 77 ? 4.045 7.094 -9.126 1.00 91.56 77 MET A O 1
ATOM 590 N N . LEU A 1 78 ? 3.625 7.460 -11.307 1.00 92.75 78 LEU A N 1
ATOM 591 C CA . LEU A 1 78 ? 2.468 6.575 -11.426 1.00 92.75 78 LEU A CA 1
ATOM 592 C C . LEU A 1 78 ? 2.830 5.454 -12.394 1.00 92.75 78 LEU A C 1
ATOM 594 O O . LEU A 1 78 ? 3.112 5.716 -13.563 1.00 92.75 78 LEU A O 1
ATOM 598 N N . SER A 1 79 ? 2.828 4.210 -11.918 1.00 93.81 79 SER A N 1
ATOM 599 C CA . SER A 1 79 ? 3.059 3.043 -12.773 1.00 93.81 79 SER A CA 1
ATOM 600 C C . SER A 1 79 ? 1.933 2.035 -12.685 1.00 93.81 79 SER A C 1
ATOM 602 O O . SER A 1 79 ? 1.418 1.781 -11.601 1.00 93.81 79 SER A O 1
ATOM 604 N N . SER A 1 80 ? 1.632 1.402 -13.814 1.00 93.88 80 SER A N 1
ATOM 605 C CA . SER A 1 80 ? 0.808 0.200 -13.888 1.00 93.88 80 SER A CA 1
ATOM 606 C C . SER A 1 80 ? 1.684 -1.021 -14.148 1.00 93.88 80 SER A C 1
ATOM 608 O O . SER A 1 80 ? 2.672 -0.945 -14.881 1.00 93.88 80 SER A O 1
ATOM 610 N N . VAL A 1 81 ? 1.320 -2.157 -13.563 1.00 96.00 81 VAL A N 1
ATOM 611 C CA . VAL A 1 81 ? 2.029 -3.433 -13.696 1.00 96.00 81 VAL A CA 1
ATOM 612 C C . VAL A 1 81 ? 1.034 -4.562 -13.931 1.00 96.00 81 VAL A C 1
ATOM 614 O O . VAL A 1 81 ? -0.043 -4.580 -13.340 1.00 96.00 81 VAL A O 1
ATOM 617 N N . MET A 1 82 ? 1.396 -5.504 -14.796 1.00 95.62 82 MET A N 1
ATOM 618 C CA . MET A 1 82 ? 0.614 -6.700 -15.101 1.00 95.62 82 MET A CA 1
ATOM 619 C C . MET A 1 82 ? 1.520 -7.937 -15.093 1.00 95.62 82 MET A C 1
ATOM 621 O O . MET A 1 82 ? 2.663 -7.859 -15.567 1.00 95.62 82 MET A O 1
ATOM 625 N N . PRO A 1 83 ? 1.044 -9.091 -14.590 1.00 96.31 83 PRO A N 1
ATOM 626 C CA . PRO A 1 83 ? 1.756 -10.345 -14.785 1.00 96.31 83 PRO A CA 1
ATOM 627 C C . PRO A 1 83 ? 1.785 -10.671 -16.280 1.00 96.31 83 PRO A C 1
ATOM 629 O O . PRO A 1 83 ? 0.775 -10.553 -16.973 1.00 96.31 83 PRO A O 1
ATOM 632 N N . VAL A 1 84 ? 2.941 -11.092 -16.788 1.00 95.38 84 VAL A N 1
ATOM 633 C CA . VAL A 1 84 ? 3.023 -11.654 -18.144 1.00 95.38 84 VAL A CA 1
ATOM 634 C C . VAL A 1 84 ? 2.726 -13.148 -18.095 1.00 95.38 84 VAL A C 1
ATOM 636 O O . VAL A 1 84 ? 2.043 -13.686 -18.964 1.00 95.38 84 VAL A O 1
ATOM 639 N N . ASN A 1 85 ? 3.223 -13.811 -17.053 1.00 92.81 85 ASN A N 1
ATOM 640 C CA . ASN A 1 85 ? 2.940 -15.196 -16.702 1.00 92.81 85 ASN A CA 1
ATOM 641 C C . ASN A 1 85 ? 3.229 -15.403 -15.198 1.00 92.81 85 ASN A C 1
ATOM 643 O O . ASN A 1 85 ? 3.343 -14.437 -14.446 1.00 92.81 85 ASN A O 1
ATOM 647 N N . SER A 1 86 ? 3.356 -16.654 -14.750 1.00 89.88 86 SER A N 1
ATOM 648 C CA . SER A 1 86 ? 3.654 -16.994 -13.350 1.00 89.88 86 SER A CA 1
ATOM 649 C C . SER A 1 86 ? 5.085 -16.677 -12.892 1.00 89.88 86 SER A C 1
ATOM 651 O O . SER A 1 86 ? 5.392 -16.852 -11.717 1.00 89.88 86 SER A O 1
ATOM 653 N N . GLU A 1 87 ? 5.977 -16.267 -13.795 1.00 91.06 87 GLU A N 1
ATOM 654 C CA . GLU A 1 87 ? 7.407 -16.085 -13.520 1.00 91.06 87 GLU A CA 1
ATOM 655 C C . GLU A 1 87 ? 7.823 -14.609 -13.483 1.00 91.06 87 GLU A C 1
ATOM 657 O O . GLU A 1 87 ? 8.732 -14.247 -12.731 1.00 91.06 87 GLU A O 1
ATOM 662 N N . TRP A 1 88 ? 7.174 -13.748 -14.274 1.00 92.75 88 TRP A N 1
ATOM 663 C CA . TRP A 1 88 ? 7.552 -12.339 -14.384 1.00 92.75 88 TRP A CA 1
ATOM 664 C C . TRP A 1 88 ? 6.395 -11.407 -14.751 1.00 92.75 88 TRP A C 1
ATOM 666 O O . TRP A 1 88 ? 5.353 -11.809 -15.278 1.00 92.75 88 TRP A O 1
ATOM 676 N N . SER A 1 89 ? 6.618 -10.120 -14.491 1.00 94.25 89 SER A N 1
ATOM 677 C CA . SER A 1 89 ? 5.670 -9.038 -14.750 1.00 94.25 89 SER A CA 1
ATOM 678 C C . SER A 1 89 ? 6.288 -7.927 -15.590 1.00 94.25 89 SER A C 1
ATOM 680 O O . SER A 1 89 ? 7.485 -7.646 -15.474 1.00 94.25 89 SER A O 1
ATOM 682 N N . ALA A 1 90 ? 5.451 -7.244 -16.364 1.00 94.94 90 ALA A N 1
ATOM 683 C CA . ALA A 1 90 ? 5.813 -6.041 -17.099 1.00 94.94 90 ALA A CA 1
ATOM 684 C C . ALA A 1 90 ? 5.015 -4.851 -16.564 1.00 94.94 90 ALA A C 1
ATOM 686 O O . ALA A 1 90 ? 3.831 -4.972 -16.249 1.00 94.94 90 ALA A O 1
ATOM 687 N N . GLY A 1 91 ? 5.659 -3.694 -16.484 1.00 93.50 91 GLY A N 1
ATOM 688 C CA . GLY A 1 91 ? 5.012 -2.455 -16.089 1.00 93.50 91 GLY A CA 1
ATOM 689 C C . GLY A 1 91 ? 5.461 -1.277 -16.929 1.00 93.50 91 GLY A C 1
ATOM 690 O O . GLY A 1 91 ? 6.475 -1.327 -17.630 1.00 93.50 91 GLY A O 1
ATOM 691 N N . SER A 1 92 ? 4.674 -0.213 -16.868 1.00 92.25 92 SER A N 1
ATOM 692 C CA . SER A 1 92 ? 5.021 1.076 -17.444 1.00 92.25 92 SER A CA 1
ATOM 693 C C . SER A 1 92 ? 4.538 2.196 -16.544 1.00 92.25 92 SER A C 1
ATOM 695 O O . SER A 1 92 ? 3.526 2.046 -15.859 1.00 92.25 92 SER A O 1
ATOM 697 N N . GLY A 1 93 ? 5.266 3.305 -16.539 1.00 89.88 93 GLY A N 1
ATOM 698 C CA . GLY A 1 93 ? 4.919 4.454 -15.722 1.00 89.88 93 GLY A CA 1
ATOM 699 C C . GLY A 1 93 ? 5.327 5.777 -16.331 1.00 89.88 93 GLY A C 1
ATOM 700 O O . GLY A 1 93 ? 6.126 5.827 -17.271 1.00 89.88 93 GLY A O 1
ATOM 701 N N . ILE A 1 94 ? 4.757 6.821 -15.744 1.00 88.00 94 ILE A N 1
ATOM 702 C CA . ILE A 1 94 ? 5.008 8.230 -16.033 1.00 88.00 94 ILE A CA 1
ATOM 703 C C . ILE A 1 94 ? 5.522 8.926 -14.774 1.00 88.00 94 ILE A C 1
ATOM 705 O O . ILE A 1 94 ? 5.192 8.521 -13.656 1.00 88.00 94 ILE A O 1
ATOM 709 N N . CYS A 1 95 ? 6.318 9.972 -14.973 1.00 88.19 95 CYS A N 1
ATOM 710 C CA . CYS A 1 95 ? 6.689 10.908 -13.920 1.00 88.19 95 CYS A CA 1
ATOM 711 C C . CYS A 1 95 ? 5.657 12.041 -13.884 1.00 88.19 95 CYS A C 1
ATOM 713 O O . CYS A 1 95 ? 5.241 12.518 -14.932 1.00 88.19 95 CYS A O 1
ATOM 715 N N . LEU A 1 96 ? 5.270 12.475 -12.691 1.00 87.69 96 LEU A N 1
ATOM 716 C CA . LEU A 1 96 ? 4.354 13.585 -12.437 1.00 87.69 96 LEU A CA 1
ATOM 717 C C . LEU A 1 96 ? 5.156 14.719 -11.775 1.00 87.69 96 LEU A C 1
ATOM 719 O O . LEU A 1 96 ? 5.164 14.817 -10.545 1.00 87.69 96 LEU A O 1
ATOM 723 N N . PRO A 1 97 ? 5.921 15.516 -12.546 1.00 80.44 97 PRO A N 1
ATOM 724 C CA . PRO A 1 97 ? 6.849 16.514 -12.001 1.00 80.44 97 PRO A CA 1
ATOM 725 C C . PRO A 1 97 ? 6.159 17.624 -11.192 1.00 80.44 97 PRO A C 1
ATOM 727 O O . PRO A 1 97 ? 6.793 18.268 -10.360 1.00 80.44 97 PRO A O 1
ATOM 730 N N . GLU A 1 98 ? 4.866 17.852 -11.409 1.00 85.62 98 GLU A N 1
ATOM 731 C CA . GLU A 1 98 ? 4.046 18.788 -10.641 1.00 85.62 98 GLU A CA 1
ATOM 732 C C . GLU A 1 98 ? 3.734 18.313 -9.213 1.00 85.62 98 GLU A C 1
ATOM 734 O O . GLU A 1 98 ? 3.338 19.124 -8.373 1.00 85.62 98 GLU A O 1
ATOM 739 N N . VAL A 1 99 ? 3.917 17.022 -8.918 1.00 88.75 99 VAL A N 1
ATOM 740 C CA . VAL A 1 99 ? 3.712 16.455 -7.583 1.00 88.75 99 VAL A CA 1
ATOM 741 C C . VAL A 1 99 ? 5.049 16.425 -6.836 1.00 88.75 99 VAL A C 1
ATOM 743 O O . VAL A 1 99 ? 6.003 15.806 -7.317 1.00 88.75 99 VAL A O 1
ATOM 746 N N . PRO A 1 100 ? 5.147 17.041 -5.642 1.00 87.62 100 PRO A N 1
ATOM 747 C CA . PRO A 1 100 ? 6.364 16.985 -4.843 1.00 87.62 100 PRO A CA 1
ATOM 748 C C . PRO A 1 100 ? 6.769 15.538 -4.545 1.00 87.62 100 PRO A C 1
ATOM 750 O O . PRO A 1 100 ? 5.993 14.771 -3.978 1.00 87.62 100 PRO A O 1
ATOM 753 N N . ALA A 1 101 ? 8.000 15.171 -4.906 1.00 86.69 101 ALA A N 1
ATOM 754 C CA . ALA A 1 101 ? 8.507 13.826 -4.666 1.00 86.69 101 ALA A CA 1
ATOM 755 C C . ALA A 1 101 ? 8.723 13.557 -3.170 1.00 86.69 101 ALA A C 1
ATOM 757 O O . ALA A 1 101 ? 8.457 12.460 -2.702 1.00 86.69 101 ALA A O 1
ATOM 758 N N . THR A 1 102 ? 9.172 14.541 -2.391 1.00 81.94 102 THR A N 1
ATOM 759 C CA . THR A 1 102 ? 9.533 14.330 -0.985 1.00 81.94 102 THR A CA 1
ATOM 760 C C . THR A 1 102 ? 8.581 15.039 -0.033 1.00 81.94 102 THR A C 1
ATOM 762 O O . THR A 1 102 ? 8.188 16.185 -0.242 1.00 81.94 102 THR A O 1
ATOM 765 N N . PHE A 1 103 ? 8.244 14.346 1.053 1.00 85.88 103 PHE A N 1
ATOM 766 C CA . PHE A 1 103 ? 7.568 14.934 2.205 1.00 85.88 103 PHE A CA 1
ATOM 767 C C . PHE A 1 103 ? 8.593 15.307 3.274 1.00 85.88 103 PHE A C 1
ATOM 769 O O . PHE A 1 103 ? 9.647 14.670 3.411 1.00 85.88 103 PHE A O 1
ATOM 776 N N . ASN A 1 104 ? 8.287 16.323 4.076 1.00 89.81 104 ASN A N 1
ATOM 777 C CA . ASN A 1 104 ? 9.157 16.681 5.187 1.00 89.81 104 ASN A CA 1
ATOM 778 C C . ASN A 1 104 ? 9.159 15.573 6.262 1.00 89.81 104 ASN A C 1
ATOM 780 O O . ASN A 1 104 ? 8.314 14.678 6.286 1.00 89.81 104 ASN A O 1
ATOM 784 N N . THR A 1 105 ? 10.140 15.598 7.164 1.00 88.94 105 THR A N 1
ATOM 785 C CA . THR A 1 105 ? 10.290 14.553 8.193 1.00 88.94 105 THR A CA 1
ATOM 786 C C . THR A 1 105 ? 9.055 14.418 9.087 1.00 88.94 105 THR A C 1
ATOM 788 O O . THR A 1 105 ? 8.650 13.303 9.385 1.00 88.94 105 THR A O 1
ATOM 791 N N . THR A 1 106 ? 8.396 15.525 9.444 1.00 91.81 106 THR A N 1
ATOM 792 C CA . THR A 1 106 ? 7.187 15.481 10.285 1.00 91.81 106 THR A CA 1
ATOM 793 C C . THR A 1 106 ? 6.037 14.780 9.564 1.00 91.81 106 THR A C 1
ATOM 795 O O . THR A 1 106 ? 5.356 13.940 10.145 1.00 91.81 106 THR A O 1
ATOM 798 N N . GLU A 1 107 ? 5.835 15.084 8.282 1.00 90.25 107 GLU A N 1
ATOM 799 C CA . GLU A 1 107 ? 4.816 14.434 7.451 1.00 90.25 107 GLU A CA 1
ATOM 800 C C . GLU A 1 107 ? 5.052 12.925 7.328 1.00 90.25 107 GLU A C 1
ATOM 802 O O . GLU A 1 107 ? 4.093 12.159 7.413 1.00 90.25 107 GLU A O 1
ATOM 807 N N . ARG A 1 108 ? 6.313 12.493 7.196 1.00 88.31 108 ARG A N 1
ATOM 808 C CA . ARG A 1 108 ? 6.686 11.069 7.126 1.00 88.31 108 ARG A CA 1
ATOM 809 C C . ARG A 1 108 ? 6.562 10.348 8.470 1.00 88.31 108 ARG A C 1
ATOM 811 O O . ARG A 1 108 ? 6.099 9.210 8.507 1.00 88.31 108 ARG A O 1
ATOM 818 N N . ASP A 1 109 ? 6.916 11.003 9.571 1.00 90.06 109 ASP A N 1
ATOM 819 C CA . ASP A 1 109 ? 6.925 10.384 10.901 1.00 90.06 109 ASP A CA 1
ATOM 820 C C . ASP A 1 109 ? 5.525 10.282 11.519 1.00 90.06 109 ASP A C 1
ATOM 822 O O . ASP A 1 109 ? 5.237 9.340 12.261 1.00 90.06 109 ASP A O 1
ATOM 826 N N . ASN A 1 110 ? 4.621 11.210 11.194 1.00 90.38 110 ASN A N 1
ATOM 827 C CA . ASN A 1 110 ? 3.246 11.223 11.695 1.00 90.38 110 ASN A CA 1
ATOM 828 C C . ASN A 1 110 ? 2.483 9.894 11.488 1.00 90.38 110 ASN A C 1
ATOM 830 O O . ASN A 1 110 ? 1.949 9.368 12.474 1.00 90.38 110 ASN A O 1
ATOM 834 N N . PRO A 1 111 ? 2.404 9.310 10.272 1.00 89.94 111 PRO A N 1
ATOM 835 C CA . PRO A 1 111 ? 1.728 8.029 10.072 1.00 89.94 111 PRO A CA 1
ATOM 836 C C . PRO A 1 111 ? 2.431 6.877 10.802 1.00 89.94 111 PRO A C 1
ATOM 838 O O . PRO A 1 111 ? 1.752 6.028 11.382 1.00 89.94 111 PRO A O 1
ATOM 841 N N . VAL A 1 112 ? 3.769 6.865 10.857 1.00 90.81 112 VAL A N 1
ATOM 842 C CA . VAL A 1 112 ? 4.541 5.848 11.596 1.00 90.81 112 VAL A CA 1
ATOM 843 C C . VAL A 1 112 ? 4.214 5.904 13.089 1.00 90.81 112 VAL A C 1
ATOM 845 O O . VAL A 1 112 ? 3.887 4.884 13.700 1.00 90.81 112 VAL A O 1
ATOM 848 N N . GLY A 1 113 ? 4.224 7.102 13.674 1.00 92.69 113 GLY A N 1
ATOM 849 C CA . GLY A 1 113 ? 3.836 7.327 15.064 1.00 92.69 113 GLY A CA 1
ATOM 850 C C . GLY A 1 113 ? 2.407 6.864 15.347 1.00 92.69 113 GLY A C 1
ATOM 851 O O . GLY A 1 113 ? 2.157 6.226 16.370 1.00 92.69 113 GLY A O 1
ATOM 852 N N . ARG A 1 114 ? 1.480 7.101 14.411 1.00 91.62 114 ARG A N 1
ATOM 853 C CA . ARG A 1 114 ? 0.081 6.672 14.540 1.00 91.62 114 ARG A CA 1
ATOM 854 C C . ARG A 1 114 ? -0.070 5.148 14.510 1.00 91.62 114 ARG A C 1
ATOM 856 O O . ARG A 1 114 ? -0.810 4.603 15.325 1.00 91.62 114 ARG A O 1
ATOM 863 N N . VAL A 1 115 ? 0.655 4.447 13.637 1.00 93.50 115 VAL A N 1
ATOM 864 C CA . VAL A 1 115 ? 0.667 2.970 13.609 1.00 93.50 115 VAL A CA 1
ATOM 865 C C . VAL A 1 115 ? 1.247 2.400 14.907 1.00 93.50 115 VAL A C 1
ATOM 867 O O . VAL A 1 115 ? 0.679 1.468 15.478 1.00 93.50 115 VAL A O 1
ATOM 870 N N . ASN A 1 116 ? 2.324 2.995 15.425 1.00 95.81 116 ASN A N 1
ATOM 871 C CA . ASN A 1 116 ? 2.920 2.587 16.700 1.00 95.81 116 ASN A CA 1
ATOM 872 C C . ASN A 1 116 ? 1.954 2.793 17.880 1.00 95.81 116 ASN A C 1
ATOM 874 O O . ASN A 1 116 ? 1.863 1.945 18.771 1.00 95.81 116 ASN A O 1
ATOM 878 N N . GLU A 1 117 ? 1.195 3.892 17.884 1.00 95.06 117 GLU A N 1
ATOM 879 C CA . GLU A 1 117 ? 0.151 4.149 18.879 1.00 95.06 117 GLU A CA 1
ATOM 880 C C . GLU A 1 117 ? -0.942 3.073 18.842 1.00 95.06 117 GLU A C 1
ATOM 882 O O . GLU A 1 117 ? -1.269 2.506 19.887 1.00 95.06 117 GLU A O 1
ATOM 887 N N . VAL A 1 118 ? -1.454 2.743 17.650 1.00 95.25 118 VAL A N 1
ATOM 888 C CA . VAL A 1 118 ? -2.448 1.677 17.433 1.00 95.25 118 VAL A CA 1
ATOM 889 C C . VAL A 1 118 ? -1.938 0.331 17.935 1.00 95.25 118 VAL A C 1
ATOM 891 O O . VAL A 1 118 ? -2.653 -0.368 18.660 1.00 95.25 118 VAL A O 1
ATOM 894 N N . GLN A 1 119 ? -0.700 -0.030 17.592 1.00 96.94 119 GLN A N 1
ATOM 895 C CA . GLN A 1 119 ? -0.085 -1.285 18.014 1.00 96.94 119 GLN A CA 1
ATOM 896 C C . GLN A 1 119 ? -0.007 -1.372 19.541 1.00 96.94 119 GLN A C 1
ATOM 898 O O . GLN A 1 119 ? -0.501 -2.334 20.132 1.00 96.94 119 GLN A O 1
ATOM 903 N N . ARG A 1 120 ? 0.559 -0.347 20.188 1.00 98.00 120 ARG A N 1
ATOM 904 C CA . ARG A 1 120 ? 0.705 -0.292 21.648 1.00 98.00 120 ARG A CA 1
ATOM 905 C C . ARG A 1 120 ? -0.650 -0.322 22.350 1.00 98.00 120 ARG A C 1
ATOM 907 O O . ARG A 1 120 ? -0.822 -1.054 23.321 1.00 98.00 120 ARG A O 1
ATOM 914 N N . TYR A 1 121 ? -1.619 0.451 21.863 1.00 97.69 121 TYR A N 1
ATOM 915 C CA . TYR A 1 121 ? -2.963 0.482 22.435 1.00 97.69 121 TYR A CA 1
ATOM 916 C C . TYR A 1 121 ? -3.631 -0.894 22.364 1.00 97.69 121 TYR A C 1
ATOM 918 O O . TYR A 1 121 ? -4.153 -1.386 23.364 1.00 97.69 121 TYR A O 1
ATOM 926 N N . THR A 1 122 ? -3.528 -1.554 21.210 1.00 97.31 122 THR A N 1
ATOM 927 C CA . THR A 1 122 ? -4.072 -2.899 20.984 1.00 97.31 122 THR A CA 1
ATOM 928 C C . THR A 1 122 ? -3.416 -3.947 21.880 1.00 97.31 122 THR A C 1
ATOM 930 O O . THR A 1 122 ? -4.110 -4.819 22.399 1.00 97.31 122 THR A O 1
ATOM 933 N N . GLN A 1 123 ? -2.104 -3.854 22.113 1.00 97.94 123 GLN A N 1
ATOM 934 C CA . GLN A 1 123 ? -1.382 -4.751 23.023 1.00 97.94 123 GLN A CA 1
ATOM 935 C C . GLN A 1 123 ? -1.839 -4.603 24.480 1.00 97.94 123 GLN A C 1
ATOM 937 O O . GLN A 1 123 ? -1.958 -5.602 25.182 1.00 97.94 123 GLN A O 1
ATOM 942 N N . VAL A 1 124 ? -2.110 -3.374 24.9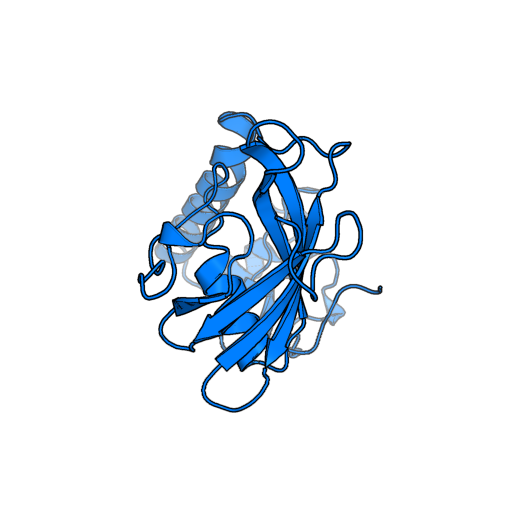31 1.00 98.31 124 VAL A N 1
ATOM 943 C CA . VAL A 1 124 ? -2.510 -3.095 26.321 1.00 98.31 124 VAL A CA 1
ATOM 944 C C . VAL A 1 124 ? -3.987 -3.409 26.567 1.00 98.31 124 VAL A C 1
ATOM 946 O O . VAL A 1 124 ? -4.329 -3.991 27.591 1.00 98.31 124 VAL A O 1
ATOM 949 N N . GLN A 1 125 ? -4.871 -3.008 25.653 1.00 98.19 125 GLN A N 1
ATOM 950 C CA . GLN A 1 125 ? -6.327 -3.088 25.840 1.00 98.19 125 GLN A CA 1
ATOM 951 C C . GLN A 1 125 ? -6.947 -4.367 25.264 1.00 98.19 125 GLN A C 1
ATOM 953 O O . GLN A 1 125 ? -8.088 -4.709 25.576 1.00 98.19 125 GLN A O 1
ATOM 958 N N . GLY A 1 126 ? -6.209 -5.069 24.405 1.00 98.06 126 GLY A N 1
ATOM 959 C CA . GLY A 1 126 ? -6.699 -6.202 23.634 1.00 98.06 126 GLY A CA 1
ATOM 960 C C . GLY A 1 126 ? -7.454 -5.785 22.368 1.00 98.06 126 GLY A C 1
ATOM 961 O O . GLY A 1 126 ? -8.093 -4.733 22.294 1.00 98.06 126 GLY A O 1
ATOM 962 N N . ALA A 1 127 ? -7.417 -6.665 21.363 1.00 96.06 127 ALA A N 1
ATOM 963 C CA . ALA A 1 127 ? -7.971 -6.410 20.032 1.00 96.06 127 ALA A CA 1
ATOM 964 C C . ALA A 1 127 ? -9.454 -6.017 20.043 1.00 96.06 127 ALA A C 1
ATOM 966 O O . ALA A 1 127 ? -9.838 -5.071 19.366 1.00 96.06 127 ALA A O 1
ATOM 967 N N . LYS A 1 128 ? -10.287 -6.698 20.842 1.00 97.56 128 LYS A N 1
ATOM 968 C CA . LYS A 1 128 ? -11.733 -6.429 20.892 1.00 97.56 128 LYS A CA 1
ATOM 969 C C . LYS A 1 128 ? -12.040 -4.993 21.326 1.00 97.56 128 LYS A C 1
ATOM 971 O O . LYS A 1 128 ? -12.865 -4.338 20.696 1.00 97.56 128 LYS A O 1
ATOM 976 N N . LYS A 1 129 ? -11.382 -4.512 22.386 1.00 97.88 129 LYS A N 1
ATOM 977 C CA . LYS A 1 129 ? -11.566 -3.140 22.870 1.00 97.88 129 LYS A CA 1
ATOM 978 C C . LYS A 1 129 ? -10.987 -2.131 21.880 1.00 97.88 129 LYS A C 1
ATOM 980 O O . LYS A 1 129 ? -11.677 -1.184 21.528 1.00 97.88 129 LYS A O 1
ATOM 985 N N . ALA A 1 130 ? -9.774 -2.372 21.383 1.00 98.06 130 ALA A N 1
ATOM 986 C CA . ALA A 1 130 ? -9.132 -1.484 20.420 1.00 98.06 130 ALA A CA 1
ATOM 987 C C . ALA A 1 130 ? -9.974 -1.284 19.152 1.00 98.06 130 ALA A C 1
ATOM 989 O O . ALA A 1 130 ? -10.226 -0.151 18.762 1.00 98.06 130 ALA A O 1
ATOM 990 N N . ILE A 1 131 ? -10.491 -2.366 18.564 1.00 97.94 131 ILE A N 1
ATOM 991 C CA . ILE A 1 131 ? -11.360 -2.300 17.381 1.00 97.94 131 ILE A CA 1
ATOM 992 C C . ILE A 1 131 ? -12.648 -1.513 17.668 1.00 97.94 131 ILE A C 1
ATOM 994 O O . ILE A 1 131 ? -13.090 -0.751 16.811 1.00 97.94 131 ILE A O 1
ATOM 998 N N . ALA A 1 132 ? -13.250 -1.671 18.851 1.00 97.38 132 ALA A N 1
ATOM 999 C CA . ALA A 1 132 ? -14.423 -0.883 19.229 1.00 97.38 132 ALA A CA 1
ATOM 1000 C C . ALA A 1 132 ? -14.085 0.615 19.318 1.00 97.38 132 ALA A C 1
ATOM 1002 O O . ALA A 1 132 ? -14.788 1.431 18.729 1.00 97.38 132 ALA A O 1
ATOM 1003 N N . ASP A 1 133 ? -12.972 0.963 19.968 1.00 97.19 133 ASP A N 1
ATOM 1004 C CA . ASP A 1 133 ? -12.534 2.354 20.124 1.00 97.19 133 ASP A CA 1
ATOM 1005 C C . ASP A 1 133 ? -12.122 2.992 18.779 1.00 97.19 133 ASP A C 1
ATOM 1007 O O . ASP A 1 133 ? -12.335 4.183 18.571 1.00 97.19 133 ASP A O 1
ATOM 1011 N N . PHE A 1 134 ? -11.577 2.218 17.831 1.00 97.38 134 PHE A N 1
ATOM 1012 C CA . PHE A 1 134 ? -11.255 2.697 16.475 1.00 97.38 134 PHE A CA 1
ATOM 1013 C C . PHE A 1 134 ? -12.498 3.030 15.643 1.00 97.38 134 PHE A C 1
ATOM 1015 O O . PHE A 1 134 ? -12.417 3.837 14.720 1.00 97.38 134 PHE A O 1
ATOM 1022 N N . ASN A 1 135 ? -13.638 2.413 15.959 1.00 97.25 135 ASN A N 1
ATOM 1023 C CA . ASN A 1 135 ? -14.913 2.678 15.296 1.00 97.25 135 ASN A CA 1
ATOM 1024 C C . ASN A 1 135 ? -15.764 3.740 16.015 1.00 97.25 135 ASN A C 1
ATOM 1026 O O . ASN A 1 135 ? -16.803 4.138 15.486 1.00 97.25 135 ASN A O 1
ATOM 1030 N N . ASP A 1 136 ? -15.348 4.221 17.190 1.00 95.62 136 ASP A N 1
ATOM 1031 C CA . ASP A 1 136 ? -16.031 5.314 17.877 1.00 95.62 136 ASP A CA 1
ATOM 1032 C C . ASP A 1 136 ? -15.659 6.661 17.245 1.00 95.62 136 ASP A C 1
ATOM 1034 O O . ASP A 1 136 ? -14.595 7.216 17.510 1.00 95.62 136 ASP A O 1
ATOM 1038 N N . ARG A 1 137 ? -16.570 7.209 16.432 1.00 93.25 137 ARG A N 1
ATOM 1039 C CA . ARG A 1 137 ? -16.427 8.514 15.757 1.00 93.25 137 ARG A CA 1
ATOM 1040 C C . ARG A 1 137 ? -16.275 9.702 16.708 1.00 93.25 137 ARG A C 1
ATOM 1042 O O . ARG A 1 137 ? -15.825 10.754 16.270 1.00 93.25 137 ARG A O 1
ATOM 1049 N N . ASN A 1 138 ? -16.672 9.552 17.969 1.00 91.69 138 ASN A N 1
ATOM 1050 C CA . ASN A 1 138 ? -16.491 10.576 18.996 1.00 91.69 138 ASN A CA 1
ATOM 1051 C C . ASN A 1 138 ? -15.229 10.323 19.842 1.00 91.69 138 ASN A C 1
ATOM 1053 O O . ASN A 1 138 ? -14.925 11.099 20.747 1.00 91.69 138 ASN A O 1
ATOM 1057 N N . GLY A 1 139 ? -14.504 9.237 19.558 1.00 90.69 139 GLY A N 1
ATOM 1058 C CA . GLY A 1 139 ? -13.283 8.833 20.234 1.00 90.69 139 GLY A CA 1
ATOM 1059 C C . GLY A 1 139 ? -12.015 9.407 19.597 1.00 90.69 139 GLY A C 1
ATOM 1060 O O . GLY A 1 139 ? -11.993 9.916 18.478 1.00 90.69 139 GLY A O 1
ATOM 1061 N N . THR A 1 140 ? -10.897 9.263 20.307 1.00 90.81 140 THR A N 1
ATOM 1062 C CA . THR A 1 140 ? -9.583 9.811 19.916 1.00 90.81 140 THR A CA 1
ATOM 1063 C C . THR A 1 140 ? -8.957 9.141 18.685 1.00 90.81 140 THR A C 1
ATOM 1065 O O . THR A 1 140 ? -7.996 9.654 18.098 1.00 90.81 140 THR A O 1
ATOM 1068 N N . PHE A 1 141 ? -9.477 7.979 18.284 1.00 93.81 141 PHE A N 1
ATOM 1069 C CA . PHE A 1 141 ? -8.984 7.202 17.147 1.00 93.81 141 PHE A CA 1
ATOM 1070 C C . PHE A 1 141 ? -9.750 7.449 15.845 1.00 93.81 141 PHE A C 1
ATOM 1072 O O . PHE A 1 141 ? -9.337 6.922 14.815 1.00 93.81 141 PHE A O 1
ATOM 1079 N N . ALA A 1 142 ? -10.806 8.265 15.860 1.00 90.94 142 ALA A N 1
ATOM 1080 C CA . ALA A 1 142 ? -11.607 8.598 14.682 1.00 90.94 142 ALA A CA 1
ATOM 1081 C C . ALA A 1 142 ? -11.840 10.115 14.537 1.00 90.94 142 ALA A C 1
ATOM 1083 O O . ALA A 1 142 ? -12.891 10.556 14.075 1.00 90.94 142 ALA A O 1
ATOM 1084 N N . ASP A 1 143 ? -10.841 10.915 14.916 1.00 83.69 143 ASP A N 1
ATOM 1085 C CA . ASP A 1 143 ? -10.886 12.376 14.835 1.00 83.69 143 ASP A CA 1
ATOM 1086 C C . ASP A 1 143 ? -10.690 12.874 13.391 1.00 83.69 143 ASP A C 1
ATOM 1088 O O . ASP A 1 143 ? -9.565 13.018 12.900 1.00 83.69 143 ASP A O 1
ATOM 1092 N N . GLY A 1 144 ? -11.802 13.092 12.685 1.00 80.06 144 GLY A N 1
ATOM 1093 C CA . GLY A 1 144 ? -11.825 13.698 11.354 1.00 80.06 144 GLY A CA 1
ATOM 1094 C C . GLY A 1 144 ? -10.959 12.945 10.341 1.00 80.06 144 GLY A C 1
ATOM 1095 O O . GLY A 1 144 ? -11.215 11.785 10.036 1.00 80.06 144 GLY A O 1
ATOM 1096 N N . SER A 1 145 ? -9.923 13.602 9.813 1.00 80.75 145 SER A N 1
ATOM 1097 C CA . SER A 1 145 ? -8.987 13.015 8.841 1.00 80.75 145 SER A CA 1
ATOM 1098 C C . SER A 1 145 ? -7.964 12.048 9.454 1.00 80.75 145 SER A C 1
ATOM 1100 O O . SER A 1 145 ? -7.181 11.447 8.721 1.00 80.75 145 SER A O 1
ATOM 1102 N N . ARG A 1 146 ? -7.952 11.867 10.782 1.00 85.06 146 ARG A N 1
ATOM 1103 C CA . ARG A 1 146 ? -6.967 11.058 11.525 1.00 85.06 146 ARG A CA 1
ATOM 1104 C C . ARG A 1 146 ? -7.554 9.760 12.081 1.00 85.06 146 ARG A C 1
ATOM 1106 O O . ARG A 1 146 ? -7.215 9.342 13.198 1.00 85.06 146 ARG A O 1
ATOM 1113 N N . TYR A 1 147 ? -8.430 9.129 11.309 1.00 92.00 147 TYR A N 1
ATOM 1114 C CA . TYR A 1 147 ? -9.090 7.894 11.708 1.00 92.00 147 TYR A CA 1
ATOM 1115 C C . TYR A 1 147 ? -8.241 6.646 11.464 1.00 92.00 147 TYR A C 1
ATOM 1117 O O . TYR A 1 147 ? -7.408 6.602 10.559 1.00 92.00 147 TYR A O 1
ATOM 1125 N N . ILE A 1 148 ? -8.455 5.621 12.287 1.00 95.12 148 ILE A N 1
ATOM 1126 C CA . ILE A 1 148 ? -7.826 4.313 12.116 1.00 95.12 148 ILE A CA 1
ATOM 1127 C C . ILE A 1 148 ? -8.694 3.443 11.213 1.00 95.12 148 ILE A C 1
ATOM 1129 O O . ILE A 1 148 ? -9.879 3.240 11.471 1.00 95.12 148 ILE A O 1
ATOM 1133 N N . VAL A 1 149 ? -8.072 2.890 10.175 1.00 94.25 149 VAL A N 1
ATOM 1134 C CA . VAL A 1 149 ? -8.626 1.768 9.416 1.00 94.25 149 VAL A CA 1
ATOM 1135 C C . VAL A 1 149 ? -7.946 0.482 9.852 1.00 94.25 149 VAL A C 1
ATOM 1137 O O . VAL A 1 149 ? -6.744 0.463 10.121 1.00 94.25 149 VAL A O 1
ATOM 1140 N N . ALA A 1 150 ? -8.710 -0.601 9.926 1.00 95.88 150 ALA A N 1
ATOM 1141 C CA . ALA A 1 150 ? -8.173 -1.910 10.257 1.00 95.88 150 ALA A CA 1
ATOM 1142 C C . ALA A 1 150 ? -8.861 -2.993 9.433 1.00 95.88 150 ALA A C 1
ATOM 1144 O O . ALA A 1 150 ? -10.088 -3.026 9.325 1.00 95.88 150 ALA A O 1
ATOM 1145 N N . TYR A 1 151 ? -8.055 -3.914 8.913 1.00 95.75 151 TYR A N 1
ATOM 1146 C CA . TYR A 1 151 ? -8.495 -5.078 8.158 1.00 95.75 151 TYR A CA 1
ATOM 1147 C C . TYR A 1 151 ? -7.853 -6.327 8.751 1.00 95.75 151 TYR A C 1
ATOM 1149 O O . TYR A 1 151 ? -6.687 -6.309 9.149 1.00 95.75 151 TYR A O 1
ATOM 1157 N N . ALA A 1 152 ? -8.600 -7.423 8.801 1.00 95.94 152 ALA A N 1
ATOM 1158 C CA . ALA A 1 152 ? -8.004 -8.735 8.981 1.00 95.94 152 ALA A CA 1
ATOM 1159 C C . ALA A 1 152 ? -7.249 -9.129 7.701 1.00 95.94 152 ALA A C 1
ATOM 1161 O O . ALA A 1 152 ? -7.600 -8.693 6.606 1.00 95.94 152 ALA A O 1
ATOM 1162 N N . TYR A 1 153 ? -6.243 -9.998 7.818 1.00 93.19 153 TYR A N 1
ATOM 1163 C CA . TYR A 1 153 ? -5.424 -10.416 6.670 1.00 93.19 153 TYR A CA 1
ATOM 1164 C C . TYR A 1 153 ? -6.202 -11.135 5.560 1.00 93.19 153 TYR A C 1
ATOM 1166 O O . TYR A 1 153 ? -5.736 -11.197 4.429 1.00 93.19 153 TYR A O 1
ATOM 1174 N N . ASN A 1 154 ? -7.388 -11.665 5.861 1.00 94.38 154 ASN A N 1
ATOM 1175 C CA . ASN A 1 154 ? -8.288 -12.239 4.862 1.00 94.38 15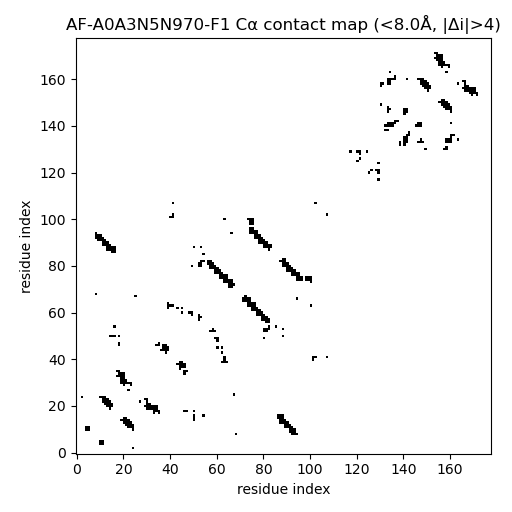4 ASN A CA 1
ATOM 1176 C C . ASN A 1 154 ? -9.130 -11.179 4.119 1.00 94.38 154 ASN A C 1
ATOM 1178 O O . ASN A 1 154 ? -9.965 -11.551 3.297 1.00 94.38 154 ASN A O 1
ATOM 1182 N N . GLY A 1 155 ? -8.964 -9.889 4.429 1.00 93.50 155 GLY A N 1
ATOM 1183 C CA . GLY A 1 155 ? -9.702 -8.785 3.822 1.00 93.50 155 GLY A CA 1
ATOM 1184 C C . GLY A 1 155 ? -10.932 -8.306 4.583 1.00 93.50 155 GLY A C 1
ATOM 1185 O O . GLY A 1 155 ? -11.585 -7.372 4.118 1.00 93.50 155 GLY A O 1
ATOM 1186 N N . THR A 1 156 ? -11.291 -8.933 5.708 1.00 97.44 156 THR A N 1
ATOM 1187 C CA . THR A 1 156 ? -12.455 -8.512 6.499 1.00 97.44 156 THR A CA 1
ATOM 1188 C C . THR A 1 156 ? -12.212 -7.139 7.126 1.00 97.44 156 THR A C 1
ATOM 1190 O O . THR A 1 156 ? -11.246 -6.953 7.865 1.00 97.44 156 THR A O 1
ATOM 1193 N N . THR A 1 157 ? -13.114 -6.189 6.883 1.00 98.31 157 THR A N 1
ATOM 1194 C CA . THR A 1 157 ? -13.096 -4.855 7.499 1.00 98.31 157 THR A CA 1
ATOM 1195 C C . THR A 1 157 ? -13.372 -4.955 9.000 1.00 98.31 157 THR A C 1
ATOM 1197 O O . THR A 1 157 ? -14.446 -5.400 9.406 1.00 98.31 157 THR A O 1
ATOM 1200 N N . LEU A 1 158 ? -12.411 -4.532 9.824 1.00 97.81 158 LEU A N 1
ATOM 1201 C CA . LEU A 1 158 ? -12.511 -4.509 11.290 1.00 97.81 158 LEU A CA 1
ATOM 1202 C C . LEU A 1 158 ? -12.843 -3.108 11.812 1.00 97.81 158 LEU A C 1
ATOM 1204 O O . LEU A 1 158 ? -13.664 -2.968 12.715 1.00 97.81 158 LEU A O 1
ATOM 1208 N N . ALA A 1 159 ? -12.214 -2.075 11.248 1.00 97.25 159 ALA A N 1
ATOM 1209 C CA . ALA A 1 159 ? -12.502 -0.687 11.581 1.00 97.25 159 ALA A CA 1
ATOM 1210 C C . ALA A 1 159 ? -12.534 0.184 10.329 1.00 97.25 159 ALA A C 1
ATOM 1212 O O . ALA A 1 159 ? -11.579 0.189 9.549 1.00 97.25 159 ALA A O 1
ATOM 1213 N N . LEU A 1 160 ? -13.645 0.899 10.153 1.00 96.25 160 LEU A N 1
ATOM 1214 C CA . LEU A 1 160 ? -13.840 1.883 9.094 1.00 96.25 160 LEU A CA 1
ATOM 1215 C C . LEU A 1 160 ? -14.903 2.900 9.556 1.00 96.25 160 LEU A C 1
ATOM 1217 O O . LEU A 1 160 ? -16.046 2.854 9.104 1.00 96.25 160 LEU A O 1
ATOM 1221 N N . PRO A 1 161 ? -14.560 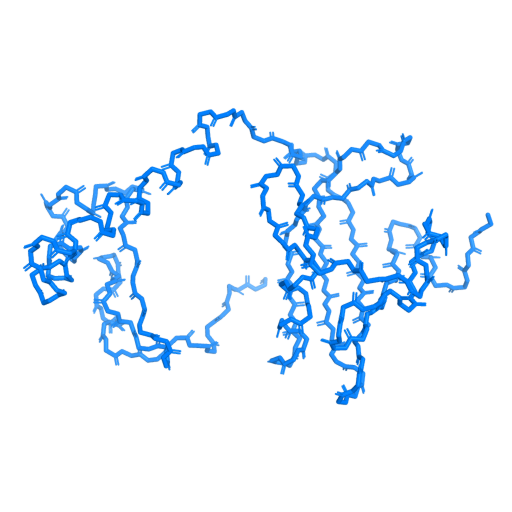3.804 10.495 1.00 95.69 161 PRO A N 1
ATOM 1222 C CA . PRO A 1 161 ? -15.534 4.585 11.270 1.00 95.69 161 PRO A CA 1
ATOM 1223 C C . PRO A 1 161 ? -16.462 5.467 10.425 1.00 95.69 161 PRO A C 1
ATOM 1225 O O . PRO A 1 161 ? -17.580 5.762 10.839 1.00 95.69 161 PRO A O 1
ATOM 1228 N N . PHE A 1 162 ? -16.022 5.883 9.236 1.00 94.12 162 PHE A N 1
ATOM 1229 C CA . PHE A 1 162 ? -16.810 6.712 8.320 1.00 94.12 162 PHE A CA 1
ATOM 1230 C C . PHE A 1 162 ? -17.532 5.922 7.216 1.00 94.12 162 PHE A C 1
ATOM 1232 O O . PHE A 1 162 ? -18.219 6.533 6.405 1.00 94.12 162 PHE A O 1
ATOM 1239 N N . GLN A 1 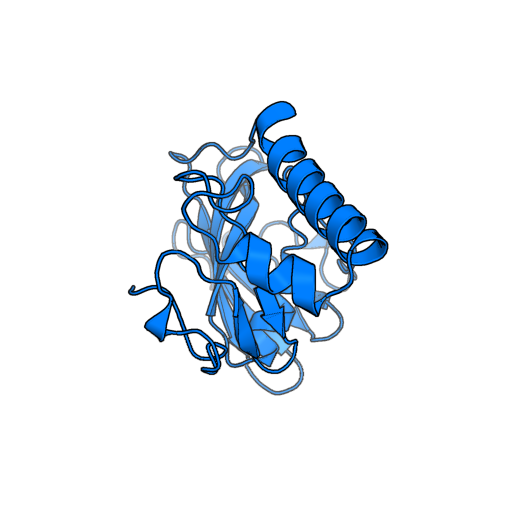163 ? -17.406 4.591 7.201 1.00 94.31 163 GLN A N 1
ATOM 1240 C CA . GLN A 1 163 ? -18.194 3.664 6.372 1.00 94.31 163 GLN A CA 1
ATOM 1241 C C . GLN A 1 163 ? -18.563 2.423 7.213 1.00 94.31 163 GLN A C 1
ATOM 1243 O O . GLN A 1 163 ? -18.125 1.306 6.910 1.00 94.31 163 GLN A O 1
ATOM 1248 N N . PRO A 1 164 ? -19.294 2.593 8.335 1.00 95.81 164 PRO A N 1
ATOM 1249 C CA . PRO A 1 164 ? -19.568 1.508 9.280 1.00 95.81 164 PRO A CA 1
ATOM 1250 C C . PRO A 1 164 ? -20.348 0.339 8.658 1.00 95.81 164 PRO A C 1
ATOM 1252 O O . PRO A 1 164 ? -20.229 -0.792 9.121 1.00 95.81 164 PRO A O 1
ATOM 1255 N N . GLU A 1 165 ? -21.098 0.578 7.583 1.00 96.88 165 GLU A N 1
ATOM 1256 C CA . GLU A 1 165 ? -21.788 -0.445 6.794 1.00 96.88 165 GLU A CA 1
ATOM 1257 C C . GLU A 1 165 ? -20.841 -1.474 6.156 1.00 96.88 165 GLU A C 1
ATOM 1259 O O . GLU A 1 165 ? -21.268 -2.567 5.792 1.00 96.88 165 GLU A O 1
ATOM 1264 N N . MET A 1 166 ? -19.551 -1.150 6.040 1.00 96.88 166 MET A N 1
ATOM 1265 C CA . MET A 1 166 ? -18.537 -2.043 5.483 1.00 96.88 166 MET A CA 1
ATOM 1266 C C . MET A 1 166 ? -17.940 -2.987 6.529 1.00 96.88 166 MET A C 1
ATOM 1268 O O . MET A 1 166 ? -17.243 -3.932 6.153 1.00 96.88 166 MET A O 1
ATOM 1272 N N . ILE A 1 167 ? -18.176 -2.769 7.826 1.00 97.81 167 ILE A N 1
ATOM 1273 C CA . ILE A 1 167 ? -17.624 -3.612 8.894 1.00 97.81 167 ILE A CA 1
ATOM 1274 C C . ILE A 1 167 ? -18.121 -5.056 8.718 1.00 97.81 167 ILE A C 1
ATOM 1276 O O . ILE A 1 167 ? -19.307 -5.311 8.535 1.00 97.81 167 ILE A O 1
ATOM 1280 N N . GLY A 1 168 ? -17.196 -6.018 8.752 1.00 97.69 168 GLY A N 1
ATOM 1281 C CA . GLY A 1 168 ? -17.476 -7.437 8.513 1.00 97.69 168 GLY A CA 1
ATOM 1282 C C . GLY A 1 168 ? -17.483 -7.861 7.037 1.00 97.69 168 GLY A C 1
ATOM 1283 O O . GLY A 1 168 ? -17.424 -9.058 6.757 1.00 97.69 168 GLY A O 1
ATOM 1284 N N . THR A 1 169 ? -17.486 -6.922 6.086 1.00 97.62 169 THR A N 1
ATOM 1285 C CA . THR A 1 169 ? -17.395 -7.230 4.646 1.00 97.62 169 THR A CA 1
ATOM 1286 C C . THR A 1 169 ? -15.946 -7.444 4.199 1.00 97.62 169 THR A C 1
ATOM 1288 O O . THR A 1 169 ? -15.010 -7.001 4.869 1.00 97.62 169 THR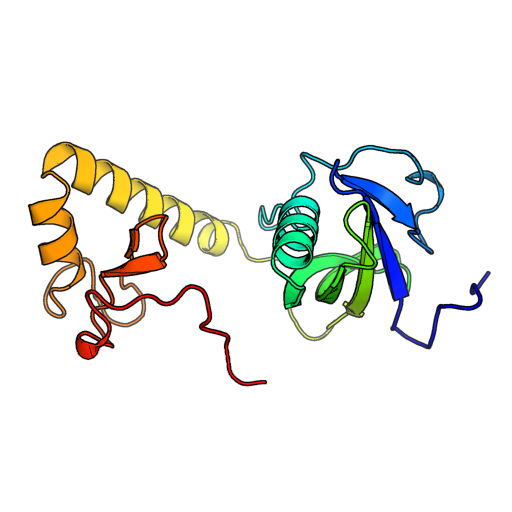 A O 1
ATOM 1291 N N . ASN A 1 170 ? -15.750 -8.124 3.064 1.00 95.88 170 ASN A N 1
ATOM 1292 C CA . ASN A 1 170 ? -14.435 -8.301 2.445 1.00 95.88 170 ASN A CA 1
ATOM 1293 C C . ASN A 1 170 ? -14.154 -7.174 1.437 1.00 95.88 170 ASN A C 1
ATOM 1295 O O . ASN A 1 170 ? -14.977 -6.937 0.554 1.00 95.88 170 ASN A O 1
ATOM 1299 N N . ARG A 1 171 ? -12.991 -6.518 1.539 1.00 91.75 171 ARG A N 1
ATOM 1300 C CA . ARG A 1 171 ? -12.588 -5.410 0.650 1.00 91.75 171 ARG A CA 1
ATOM 1301 C C . ARG A 1 171 ? -11.331 -5.675 -0.191 1.00 91.75 171 ARG A C 1
ATOM 1303 O O . ARG A 1 171 ? -10.797 -4.737 -0.766 1.00 91.75 171 ARG A O 1
ATOM 1310 N N . MET A 1 172 ? -10.877 -6.924 -0.327 1.00 88.06 172 MET A N 1
ATOM 1311 C CA . MET A 1 172 ? -9.668 -7.248 -1.118 1.00 88.06 172 MET A CA 1
ATOM 1312 C C . MET A 1 172 ? -9.791 -6.878 -2.598 1.00 88.06 172 MET A C 1
ATOM 1314 O O . MET A 1 172 ? -8.794 -6.551 -3.227 1.00 88.06 172 MET A O 1
ATOM 1318 N N . ASN A 1 173 ? -11.011 -6.909 -3.140 1.00 84.94 173 ASN A N 1
ATOM 1319 C CA . ASN A 1 173 ? -11.287 -6.559 -4.535 1.00 84.94 173 ASN A CA 1
ATOM 1320 C C . ASN A 1 173 ? -11.741 -5.098 -4.700 1.00 84.94 173 ASN A C 1
ATOM 1322 O O . ASN A 1 173 ? -12.243 -4.729 -5.759 1.00 84.94 173 ASN A O 1
ATOM 1326 N N . PHE A 1 174 ? -11.640 -4.277 -3.650 1.00 85.69 174 PHE A N 1
ATOM 1327 C CA . PHE A 1 174 ? -11.921 -2.851 -3.757 1.00 85.69 174 PHE A CA 1
ATOM 1328 C C . PHE A 1 174 ? -10.727 -2.145 -4.403 1.00 85.69 174 PHE A C 1
ATOM 1330 O O . PHE A 1 174 ? -9.579 -2.367 -4.027 1.00 85.69 174 PHE A O 1
ATOM 1337 N N . SER A 1 175 ? -10.998 -1.268 -5.357 1.00 79.56 175 SER A N 1
ATOM 1338 C CA . SER A 1 175 ? -10.010 -0.369 -5.947 1.00 79.56 175 SER A CA 1
ATOM 1339 C C . SER A 1 175 ? -10.634 1.010 -6.071 1.00 79.56 175 SER A C 1
ATOM 1341 O O . SER A 1 175 ? -11.854 1.121 -6.226 1.00 79.56 175 SER A O 1
ATOM 1343 N N . ASP A 1 176 ? -9.805 2.046 -5.981 1.00 74.44 176 ASP A N 1
ATOM 1344 C CA . ASP A 1 176 ? -10.270 3.406 -6.220 1.00 74.44 176 ASP A CA 1
ATOM 1345 C C . ASP A 1 176 ? -10.835 3.513 -7.648 1.00 74.44 176 ASP A C 1
ATOM 1347 O O . ASP A 1 176 ? -10.313 2.861 -8.563 1.00 74.44 176 ASP A O 1
ATOM 1351 N N . PRO A 1 177 ? -11.912 4.291 -7.861 1.00 71.94 177 PRO A N 1
ATOM 1352 C CA . PRO A 1 177 ? -12.388 4.579 -9.206 1.00 71.94 177 PRO A CA 1
ATOM 1353 C C . PRO A 1 177 ? -11.262 5.216 -10.027 1.00 71.94 177 PRO A C 1
ATOM 1355 O O . PRO A 1 177 ? -10.581 6.117 -9.535 1.00 71.94 177 PRO A O 1
ATOM 1358 N N . LEU A 1 178 ? -11.080 4.735 -11.259 1.00 56.00 178 LEU A N 1
ATOM 1359 C CA . LEU A 1 178 ? -10.190 5.354 -12.244 1.00 56.00 178 LEU A CA 1
ATOM 1360 C C . LEU A 1 178 ? -10.755 6.684 -12.754 1.00 56.00 178 LEU A C 1
ATOM 1362 O O . LEU A 1 178 ? -11.999 6.784 -12.881 1.00 56.00 178 LEU A O 1
#

Radius of gyration: 19.32 Å;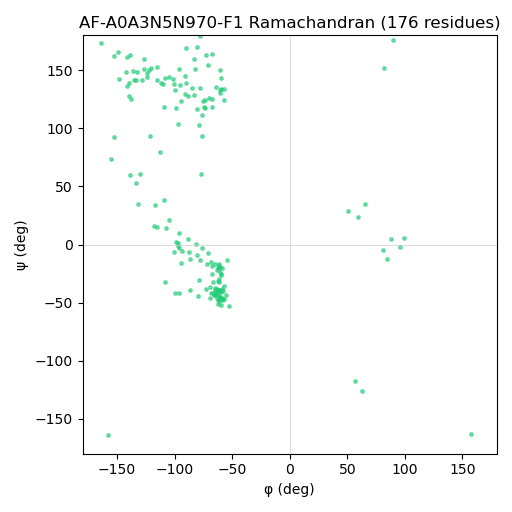 Cα contacts (8 Å, |Δi|>4): 292; chains: 1; bounding box: 45×36×55 Å

Nearest PDB structures (foldseek):
  2qhk-assembly1_A  TM=9.060E-01  e=4.138E-07  Vibrio parahaemolyticus RIMD 2210633
  3ub8-assembly1_B  TM=8.456E-01  e=3.678E-06  Helicobacter pylori SS1
  5g4z-assembly1_A  TM=9.107E-01  e=2.711E-05  Pseudomonas syringae
  4k08-assembly1_A  TM=9.211E-01  e=3.704E-05  Anaeromyxobacter dehalogenans 2CP-C
  6ph4-assembly1_B  TM=4.424E-01  e=1.904E-02  Brucella melitensis bv. 1 str. 16M